Protein 2OI2 (pdb70)

CATH classification: 3.30.230.10 (+1 more: 3.30.70.890)

Foldseek 3Di:
DKFKFKFWFKWWLACALLLLVFFKTKIATRRVHMKMKMKAAADFFDDADALQLLSLLLVLLCVVVVHDRHRMDMGIDVQDLRHDSLRNSLGNSRRNCRVVVHDDDPVNSLVSSVRSCVSSVLSDLSPGNVSRPDNAMWMDHRPPDIDGDDAALLKKKKKFFLPFRAPLNVLNVLLVVCPVVCVVLSVLRSVLVVVCNVCRVVSPLLSNQVSQQVNQVSSVVSPFAEPSQVVLQVLLVVLPFSHKHAIDRGPGTMMMTMGNDDVSNVVSQVSSVVVPGPDMDMDGD

B-factor: mean 46.5, std 7.12, range [29.27, 71.99]

Nearest PDB structures (foldseek):
  2oi2-assembly1_A-2  TM=1.004E+00  e=1.032E-57  Streptococcus pneumoniae
  2hfu-assembly1_A  TM=8.024E-01  e=2.837E-19  Leishmania major
  6mdf-assembly1_B  TM=7.688E-01  e=8.383E-19  Methanosarcina mazei
  8teb-assembly2_B  TM=8.021E-01  e=3.112E-18  Methanococcoides burtonii
  2x7i-assembly1_A  TM=7.005E-01  e=5.126E-20  Staphylococcus aureus subsp. aureus MRSA252

Radius of gyration: 18.87 Å; Cα contacts (8 Å, |Δi|>4): 648; chains: 1; bounding box: 44×34×55 Å

Solvent-accessible surface area: 12876 Å² total; per-residue (Å²): 131,77,0,62,5,89,0,35,0,19,12,14,1,0,0,2,11,0,8,26,90,36,70,16,0,0,0,5,9,1,76,108,1,58,14,33,0,94,0,41,83,39,177,76,51,43,122,73,193,115,104,54,11,32,21,7,0,1,92,1,0,9,94,108,41,128,44,104,103,1,54,5,37,16,124,88,86,108,19,83,34,9,16,20,26,0,0,24,0,0,0,0,0,77,0,0,3,73,50,73,164,33,131,51,70,106,91,20,4,52,94,1,0,24,100,0,2,104,56,0,109,24,95,27,18,15,3,23,0,35,0,4,29,8,92,82,20,0,76,13,42,59,142,126,32,85,82,94,31,132,34,81,25,84,2,52,0,0,0,0,9,10,42,48,175,27,85,37,99,96,0,24,84,42,3,94,112,93,44,180,111,4,102,89,11,8,114,22,0,5,82,14,1,105,83,0,39,95,5,20,84,129,124,49,8,108,15,6,0,123,16,0,26,83,0,9,94,42,0,97,135,13,35,0,12,21,148,79,1,16,49,8,5,105,10,0,82,86,60,46,10,49,0,0,0,1,4,20,21,2,41,2,19,11,0,0,0,0,1,65,75,81,102,44,0,92,51,0,8,106,96,0,81,138,141,51,9,95,54,26,78,52,27,84,19

Sequence (285 aa):
KVGVGQAHSKIILIGEHAVVYGYPAISLPLLEVEVTCKVVPAESPWRLYEEDTLSMAVYASLEYLNITEACIRCEIDEKRGMGSSAAISIAAIRAVFDYYQADLPHDVLEILVNRAEMIAHMNPSGLDAKTCLSDQPIRFIKNVGFTELEMDLSAYLVIADTGVYGHTREAIQVVQNKGKDALPFLHALGELTQQAEIAISQKDAEGLGQILSQAHLHLKEIGVSSLEADSLVETALSHGALGAKMSGGGLGGCIIALVTNLTHAQELAERLEEKGAVQTWIESL

Structure (mmCIF, N/CA/C/O backbone):
data_2OI2
#
_entry.id   2OI2
#
_cell.length_a   101.597
_cell.length_b   101.597
_cell.length_c   83.280
_cell.angle_alpha   90.00
_cell.angle_beta   90.00
_cell.angle_gamma   120.00
#
_symmetry.space_group_name_H-M   'P 31 2 1'
#
loop_
_entity.id
_entity.type
_entity.pdbx_description
1 polymer 'Mevalonate kinase'
2 non-polymer 'MAGNESIUM ION'
3 non-polymer '(3R)-3-HYDROXY-5-{[(R)-HYDROXY(PHOSPHONOOXY)PHOSPHORYL]OXY}-3-METHYLPENTANOIC ACID'
4 water water
#
loop_
_atom_site.group_PDB
_atom_site.id
_atom_site.type_symbol
_atom_site.label_atom_id
_atom_site.label_alt_id
_atom_site.label_comp_id
_atom_site.label_asym_id
_atom_site.label_entity_id
_atom_site.label_seq_id
_atom_site.pdbx_PDB_ins_code
_atom_site.Cartn_x
_atom_site.Cartn_y
_atom_site.Cartn_z
_atom_site.occupancy
_atom_site.B_iso_or_equiv
_atom_site.auth_seq_id
_atom_site.auth_comp_id
_atom_site.auth_asym_id
_atom_site.auth_atom_id
_atom_site.pdbx_PDB_model_num
ATOM 1 N N . LYS A 1 4 ? 48.124 23.434 17.907 1.00 58.82 4 LYS A N 1
ATOM 2 C CA . LYS A 1 4 ? 47.394 24.419 18.791 1.00 58.50 4 LYS A CA 1
ATOM 3 C C . LYS A 1 4 ? 46.378 23.709 19.708 1.00 58.14 4 LYS A C 1
ATOM 4 O O . LYS A 1 4 ? 45.592 22.834 19.275 1.00 57.39 4 LYS A O 1
ATOM 6 N N . VAL A 1 5 ? 46.434 24.114 20.982 1.00 57.03 5 VAL A N 1
ATOM 7 C CA . VAL A 1 5 ? 45.612 23.582 22.074 1.00 54.08 5 VAL A CA 1
ATOM 8 C C . VAL A 1 5 ? 45.109 24.745 22.915 1.00 52.59 5 VAL A C 1
ATOM 9 O O . VAL A 1 5 ? 45.845 25.697 23.152 1.00 52.50 5 VAL A O 1
ATOM 13 N N . GLY A 1 6 ? 43.854 24.690 23.341 1.00 50.32 6 GLY A N 1
ATOM 14 C CA . GLY A 1 6 ? 43.338 25.786 24.142 1.00 48.64 6 GLY A CA 1
ATOM 15 C C . GLY A 1 6 ? 43.421 25.395 25.596 1.00 48.41 6 GLY A C 1
ATOM 16 O O . GLY A 1 6 ? 43.167 24.242 25.938 1.00 49.18 6 GLY A O 1
ATOM 17 N N . VAL A 1 7 ? 43.779 26.341 26.455 1.00 47.31 7 VAL A N 1
ATOM 18 C CA . VAL A 1 7 ? 43.890 26.071 27.885 1.00 46.76 7 VAL A CA 1
ATOM 19 C C . VAL A 1 7 ? 43.255 27.189 28.725 1.00 46.63 7 VAL A C 1
ATOM 20 O O . VAL A 1 7 ? 43.314 28.376 28.353 1.00 47.29 7 VAL A O 1
ATOM 24 N N . GLY A 1 8 ? 42.633 26.829 29.843 1.00 44.22 8 GLY A N 1
ATOM 25 C CA . GLY A 1 8 ? 42.030 27.832 30.698 1.00 42.08 8 GLY A CA 1
ATOM 26 C C . GLY A 1 8 ? 42.204 27.383 32.124 1.00 41.72 8 GLY A C 1
ATOM 27 O O . GLY A 1 8 ? 42.244 26.184 32.362 1.00 41.06 8 GLY A O 1
ATOM 28 N N . GLN A 1 9 ? 42.291 28.302 33.079 1.00 41.53 9 GLN A N 1
ATOM 29 C CA . GLN A 1 9 ? 42.475 27.877 34.470 1.00 42.53 9 GLN A CA 1
ATOM 30 C C . GLN A 1 9 ? 41.755 28.754 35.517 1.00 42.03 9 GLN A C 1
ATOM 31 O O . GLN A 1 9 ? 41.877 29.968 35.522 1.00 43.12 9 GLN A O 1
ATOM 37 N N . ALA A 1 10 ? 41.002 28.131 36.420 1.00 40.58 10 ALA A N 1
ATOM 38 C CA . ALA A 1 10 ? 40.256 28.893 37.408 1.00 38.37 10 ALA A CA 1
ATOM 39 C C . ALA A 1 10 ? 40.702 28.546 38.804 1.00 38.52 10 ALA A C 1
ATOM 40 O O . ALA A 1 10 ? 41.209 27.446 39.027 1.00 37.30 10 ALA A O 1
ATOM 42 N N . HIS A 1 11 ? 40.540 29.477 39.748 1.00 37.27 11 HIS A N 1
ATOM 43 C CA . HIS A 1 11 ? 40.865 29.118 41.123 1.00 38.34 11 HIS A CA 1
ATOM 44 C C . HIS A 1 11 ? 39.551 28.691 41.776 1.00 38.83 11 HIS A C 1
ATOM 45 O O . HIS A 1 11 ? 38.498 28.869 41.177 1.00 39.05 11 HIS A O 1
ATOM 52 N N . SER A 1 12 ? 39.595 28.091 42.965 1.00 38.40 12 SER A N 1
ATOM 53 C CA . SER A 1 12 ? 38.359 27.648 43.612 1.00 38.95 12 SER A CA 1
ATOM 54 C C . SER A 1 12 ? 38.022 28.466 44.853 1.00 39.97 12 SER A C 1
ATOM 55 O O . SER A 1 12 ? 38.536 29.571 45.050 1.00 40.62 12 SER A O 1
ATOM 58 N N . LYS A 1 13 ? 37.154 27.925 45.693 1.00 39.51 13 LYS A N 1
ATOM 59 C CA . LYS A 1 13 ? 36.788 28.636 46.895 1.00 40.84 13 LYS A CA 1
ATOM 60 C C . LYS A 1 13 ? 36.242 27.635 47.917 1.00 40.64 13 LYS A C 1
ATOM 61 O O . LYS A 1 13 ? 36.171 26.442 47.626 1.00 41.15 13 LYS A O 1
ATOM 67 N N . ILE A 1 14 ? 35.899 28.106 49.113 1.00 39.54 14 ILE A N 1
ATOM 68 C CA . ILE A 1 14 ? 35.344 27.241 50.148 1.00 39.36 14 ILE A CA 1
ATOM 69 C C . ILE A 1 14 ? 34.318 28.040 50.922 1.00 39.53 14 ILE A C 1
ATOM 70 O O . ILE A 1 14 ? 34.533 29.207 51.240 1.00 38.31 14 ILE A O 1
ATOM 75 N N . ILE A 1 15 ? 33.203 27.409 51.256 1.00 39.79 15 ILE A N 1
ATOM 76 C CA . ILE A 1 15 ? 32.202 28.139 52.000 1.00 38.81 15 ILE A CA 1
ATOM 77 C C . ILE A 1 15 ? 32.391 28.001 53.489 1.00 38.82 15 ILE A C 1
ATOM 78 O O . ILE A 1 15 ? 32.405 26.904 54.021 1.00 39.78 15 ILE A O 1
ATOM 83 N N . LEU A 1 16 ? 32.559 29.130 54.159 1.00 39.50 16 LEU A N 1
ATOM 84 C CA . LEU A 1 16 ? 32.720 29.169 55.597 1.00 39.83 16 LEU A CA 1
ATOM 85 C C . LEU A 1 16 ? 31.383 28.802 56.260 1.00 40.19 16 LEU A C 1
ATOM 86 O O . LEU A 1 16 ? 31.335 27.955 57.150 1.00 39.21 16 LEU A O 1
ATOM 91 N N . ILE A 1 17 ? 30.306 29.428 55.775 1.00 39.83 17 ILE A N 1
ATOM 92 C CA . ILE A 1 17 ? 28.979 29.227 56.316 1.00 39.43 17 ILE A CA 1
ATOM 93 C C . ILE A 1 17 ? 27.878 29.966 55.515 1.00 40.71 17 ILE A C 1
ATOM 94 O O . ILE A 1 17 ? 28.073 31.064 54.965 1.00 40.49 17 ILE A O 1
ATOM 99 N N . GLY A 1 18 ? 26.721 29.310 55.429 1.00 41.60 18 GLY A N 1
ATOM 100 C CA . GLY A 1 18 ? 25.594 29.830 54.703 1.00 40.39 18 GLY A CA 1
ATOM 101 C C . GLY A 1 18 ? 25.167 28.842 53.643 1.00 41.08 18 GLY A C 1
ATOM 102 O O . GLY A 1 18 ? 24.248 29.142 52.885 1.00 43.29 18 GLY A O 1
ATOM 103 N N . GLU A 1 19 ? 25.842 27.695 53.550 1.00 40.29 19 GLU A N 1
ATOM 104 C CA . GLU A 1 19 ? 25.509 26.648 52.570 1.00 40.20 19 GLU A CA 1
ATOM 105 C C . GLU A 1 19 ? 24.016 26.401 52.609 1.00 40.19 19 GLU A C 1
ATOM 106 O O . GLU A 1 19 ? 23.416 26.428 53.673 1.00 40.61 19 GLU A O 1
ATOM 112 N N . HIS A 1 20 ? 23.419 26.096 51.476 1.00 40.16 20 HIS A N 1
ATOM 113 C CA . HIS A 1 20 ? 21.987 25.813 51.469 1.00 40.88 20 HIS A CA 1
ATOM 114 C C . HIS A 1 20 ? 21.056 26.939 51.883 1.00 41.79 20 HIS A C 1
ATOM 115 O O . HIS A 1 20 ? 20.075 27.193 51.179 1.00 42.31 20 HIS A O 1
ATOM 122 N N . ALA A 1 21 ? 21.346 27.619 52.991 1.00 41.16 21 ALA A N 1
ATOM 123 C CA . ALA A 1 21 ? 20.533 28.754 53.426 1.00 40.40 21 ALA A CA 1
ATOM 124 C C . ALA A 1 21 ? 20.620 29.911 52.430 1.00 41.43 21 ALA A C 1
ATOM 125 O O . ALA A 1 21 ? 19.658 30.678 52.266 1.00 42.42 21 ALA A O 1
ATOM 127 N N . VAL A 1 22 ? 21.765 30.047 51.766 1.00 39.81 22 VAL A N 1
ATOM 128 C CA . VAL A 1 22 ? 21.963 31.108 50.800 1.00 38.27 22 VAL A CA 1
ATOM 129 C C . VAL A 1 22 ? 20.917 30.939 49.695 1.00 38.61 22 VAL A C 1
ATOM 130 O O . VAL A 1 22 ? 20.453 31.900 49.084 1.00 39.44 22 VAL A O 1
ATOM 134 N N . VAL A 1 23 ? 20.524 29.704 49.463 1.00 37.81 23 VAL A N 1
ATOM 135 C CA . VAL A 1 23 ? 19.550 29.424 48.429 1.00 38.36 23 VAL A CA 1
ATOM 136 C C . VAL A 1 23 ? 18.234 30.138 48.737 1.00 39.97 23 VAL A C 1
ATOM 137 O O . VAL A 1 23 ? 17.436 30.393 47.846 1.00 41.66 23 VAL A O 1
ATOM 141 N N . TYR A 1 24 ? 17.992 30.491 49.985 1.00 39.70 24 TYR A N 1
ATOM 142 C CA . TYR A 1 24 ? 16.725 31.129 50.297 1.00 39.02 24 TYR A CA 1
ATOM 143 C C . TYR A 1 24 ? 16.868 32.580 50.708 1.00 39.08 24 TYR A C 1
ATOM 144 O O . TYR A 1 24 ? 16.058 33.147 51.436 1.00 37.63 24 TYR A O 1
ATOM 153 N N . GLY A 1 25 ? 17.967 33.165 50.260 1.00 40.09 25 GLY A N 1
ATOM 154 C CA . GLY A 1 25 ? 18.189 34.565 50.499 1.00 38.68 25 GLY A CA 1
ATOM 155 C C . GLY A 1 25 ? 18.866 34.926 51.768 1.00 39.34 25 GLY A C 1
ATOM 156 O O . GLY A 1 25 ? 18.797 36.078 52.172 1.00 39.73 25 GLY A O 1
ATOM 157 N N . TYR A 1 26 ? 19.509 33.957 52.408 1.00 39.39 26 TYR A N 1
ATOM 158 C CA . TYR A 1 26 ? 20.212 34.228 53.640 1.00 38.73 26 TYR A CA 1
ATOM 159 C C . TYR A 1 26 ? 21.660 34.443 53.317 1.00 38.94 26 TYR A C 1
ATOM 160 O O . TYR A 1 26 ? 22.168 33.910 52.340 1.00 40.46 26 TYR A O 1
ATOM 169 N N . PRO A 1 27 ? 22.358 35.225 54.139 1.00 38.32 27 PRO A N 1
ATOM 170 C CA . PRO A 1 27 ? 23.784 35.487 53.873 1.00 38.84 27 PRO A CA 1
ATOM 171 C C . PRO A 1 27 ? 24.693 34.269 53.891 1.00 38.90 27 PRO A C 1
ATOM 172 O O . PRO A 1 27 ? 24.397 33.255 54.509 1.00 37.53 27 PRO A O 1
ATOM 176 N N . ALA A 1 28 ? 25.815 34.396 53.206 1.00 39.60 28 ALA A N 1
ATOM 177 C CA . ALA A 1 28 ? 26.796 33.325 53.166 1.00 39.04 28 ALA A CA 1
ATOM 178 C C . ALA A 1 28 ? 28.149 33.984 53.095 1.00 39.07 28 ALA A C 1
ATOM 179 O O . ALA A 1 28 ? 28.309 35.010 52.460 1.00 37.68 28 ALA A O 1
ATOM 181 N N . ILE A 1 29 ? 29.114 33.413 53.801 1.00 38.98 29 ILE A N 1
ATOM 182 C CA . ILE A 1 29 ? 30.462 33.942 53.804 1.00 38.17 29 ILE A CA 1
ATOM 183 C C . ILE A 1 29 ? 31.369 32.915 53.153 1.00 38.91 29 ILE A C 1
ATOM 184 O O . ILE A 1 29 ? 31.332 31.761 53.547 1.00 38.91 29 ILE A O 1
ATOM 189 N N . SER A 1 30 ? 32.156 33.310 52.152 1.00 38.87 30 SER A N 1
ATOM 190 C CA . SER A 1 30 ? 33.050 32.367 51.502 1.00 40.63 30 SER A CA 1
ATOM 191 C C . SER A 1 30 ? 34.440 32.938 51.191 1.00 41.62 30 SER A C 1
ATOM 192 O O . SER A 1 30 ? 34.610 34.134 51.008 1.00 42.35 30 SER A O 1
ATOM 195 N N . LEU A 1 31 ? 35.418 32.045 51.097 1.00 41.53 31 LEU A N 1
ATOM 196 C CA . LEU A 1 31 ? 36.815 32.436 50.951 1.00 43.78 31 LEU A CA 1
ATOM 197 C C . LEU A 1 31 ? 37.457 31.953 49.651 1.00 42.61 31 LEU A C 1
ATOM 198 O O . LEU A 1 31 ? 37.325 30.789 49.301 1.00 43.11 31 LEU A O 1
ATOM 203 N N . PRO A 1 32 ? 38.079 32.864 48.887 1.00 40.67 32 PRO A N 1
ATOM 204 C CA . PRO A 1 32 ? 38.746 32.453 47.652 1.00 39.30 32 PRO A CA 1
ATOM 205 C C . PRO A 1 32 ? 39.793 31.413 47.995 1.00 39.52 32 PRO A C 1
ATOM 206 O O . PRO A 1 32 ? 40.360 31.457 49.072 1.00 41.04 32 PRO A O 1
ATOM 210 N N . LEU A 1 33 ? 40.047 30.471 47.106 1.00 39.24 33 LEU A N 1
ATOM 211 C CA . LEU A 1 33 ? 41.105 29.492 47.351 1.00 40.03 33 LEU A CA 1
ATOM 212 C C . LEU A 1 33 ? 42.062 29.727 46.196 1.00 39.98 33 LEU A C 1
ATOM 213 O O . LEU A 1 33 ? 42.156 28.916 45.299 1.00 42.22 33 LEU A O 1
ATOM 218 N N . LEU A 1 34 ? 42.764 30.841 46.227 1.00 40.56 34 LEU A N 1
ATOM 219 C CA . LEU A 1 34 ? 43.656 31.219 45.153 1.00 42.39 34 LEU A CA 1
ATOM 220 C C . LEU A 1 34 ? 44.666 30.193 44.682 1.00 43.61 34 LEU A C 1
ATOM 221 O O . LEU A 1 34 ? 44.929 30.134 43.495 1.00 43.76 34 LEU A O 1
ATOM 226 N N . GLU A 1 35 ? 45.249 29.411 45.598 1.00 45.46 35 GLU A N 1
ATOM 227 C CA . GLU A 1 35 ? 46.210 28.370 45.200 1.00 47.18 35 GLU A CA 1
ATOM 228 C C . GLU A 1 35 ? 45.539 26.986 44.820 1.00 45.50 35 GLU A C 1
ATOM 229 O O . GLU A 1 35 ? 46.227 26.022 44.498 1.00 44.93 35 GLU A O 1
ATOM 235 N N . VAL A 1 36 ? 44.213 26.882 44.873 1.00 44.83 36 VAL A N 1
ATOM 236 C CA . VAL A 1 36 ? 43.520 25.632 44.490 1.00 44.22 36 VAL A CA 1
ATOM 237 C C . VAL A 1 36 ? 42.945 25.901 43.093 1.00 45.23 36 VAL A C 1
ATOM 238 O O . VAL A 1 36 ? 41.881 26.525 42.949 1.00 46.01 36 VAL A O 1
ATOM 242 N N . GLU A 1 37 ? 43.643 25.434 42.064 1.00 45.31 37 GLU A N 1
ATOM 243 C CA . GLU A 1 37 ? 43.205 25.712 40.702 1.00 45.98 37 GLU A CA 1
ATOM 244 C C . GLU A 1 37 ? 42.797 24.539 39.858 1.00 46.21 37 GLU A C 1
ATOM 245 O O . GLU A 1 37 ? 43.157 23.404 40.149 1.00 48.56 37 GLU A O 1
ATOM 251 N N . VAL A 1 38 ? 42.039 24.833 38.816 1.00 45.42 38 VAL A N 1
ATOM 252 C CA . VAL A 1 38 ? 41.523 23.833 37.897 1.00 45.21 38 VAL A CA 1
ATOM 253 C C . VAL A 1 38 ? 41.974 24.222 36.534 1.00 44.68 38 VAL A C 1
ATOM 254 O O . VAL A 1 38 ? 42.051 25.408 36.221 1.00 46.81 38 VAL A O 1
ATOM 258 N N . THR A 1 39 ? 42.240 23.235 35.712 1.00 43.48 39 THR A N 1
ATOM 259 C CA . THR A 1 39 ? 42.718 23.512 34.381 1.00 43.25 39 THR A CA 1
ATOM 260 C C . THR A 1 39 ? 41.990 22.694 33.351 1.00 43.97 39 THR A C 1
ATOM 261 O O . THR A 1 39 ? 41.679 21.546 33.595 1.00 44.86 39 THR A O 1
ATOM 265 N N . CYS A 1 40 ? 41.678 23.278 32.211 1.00 44.89 40 CYS A N 1
ATOM 266 C CA . CYS A 1 40 ? 41.029 22.505 31.171 1.00 47.31 40 CYS A CA 1
ATOM 267 C C . CYS A 1 40 ? 41.800 22.751 29.916 1.00 47.62 40 CYS A C 1
ATOM 268 O O . CYS A 1 40 ? 42.272 23.879 29.694 1.00 47.57 40 CYS A O 1
ATOM 271 N N . LYS A 1 41 ? 41.936 21.682 29.129 1.00 47.94 41 LYS A N 1
ATOM 272 C CA . LYS A 1 41 ? 42.557 21.766 27.821 1.00 49.52 41 LYS A CA 1
ATOM 273 C C . LYS A 1 41 ? 41.500 21.461 26.747 1.00 48.49 41 LYS A C 1
ATOM 274 O O . LYS A 1 41 ? 40.553 20.692 26.958 1.00 47.92 41 LYS A O 1
ATOM 280 N N . VAL A 1 42 ? 41.641 22.127 25.616 1.00 47.98 42 VAL A N 1
ATOM 281 C CA . VAL A 1 42 ? 40.740 21.935 24.489 1.00 48.18 42 VAL A CA 1
ATOM 282 C C . VAL A 1 42 ? 41.601 21.496 23.300 1.00 48.04 42 VAL A C 1
ATOM 283 O O . VAL A 1 42 ? 42.643 22.104 23.013 1.00 47.42 42 VAL A O 1
ATOM 287 N N . VAL A 1 43 ? 41.156 20.443 22.609 1.00 48.14 43 VAL A N 1
ATOM 288 C CA . VAL A 1 43 ? 41.901 19.939 21.467 1.00 49.03 43 VAL A CA 1
ATOM 289 C C . VAL A 1 43 ? 41.050 19.613 20.272 1.00 49.31 43 VAL A C 1
ATOM 290 O O . VAL A 1 43 ? 39.817 19.487 20.361 1.00 48.95 43 VAL A O 1
ATOM 294 N N . PRO A 1 44 ? 41.717 19.494 19.108 1.00 50.07 44 PRO A N 1
ATOM 295 C CA . PRO A 1 44 ? 41.078 19.174 17.840 1.00 51.85 44 PRO A CA 1
ATOM 296 C C . PRO A 1 44 ? 40.506 17.788 17.945 1.00 52.42 44 PRO A C 1
ATOM 297 O O . PRO A 1 44 ? 40.937 16.962 18.771 1.00 51.94 44 PRO A O 1
ATOM 301 N N . ALA A 1 45 ? 39.505 17.530 17.127 1.00 53.90 45 ALA A N 1
ATOM 302 C CA . ALA A 1 45 ? 38.889 16.226 17.149 1.00 56.88 45 ALA A CA 1
ATOM 303 C C . ALA A 1 45 ? 38.404 15.867 15.732 1.00 58.77 45 ALA A C 1
ATOM 304 O O . ALA A 1 45 ? 38.230 16.763 14.889 1.00 57.50 45 ALA A O 1
ATOM 306 N N . GLU A 1 46 ? 38.200 14.557 15.502 1.00 60.58 46 GLU A N 1
ATOM 307 C CA . GLU A 1 46 ? 37.680 14.048 14.210 1.00 63.16 46 GLU A CA 1
ATOM 308 C C . GLU A 1 46 ? 36.216 14.536 14.081 1.00 63.15 46 GLU A C 1
ATOM 309 O O . GLU A 1 46 ? 35.877 15.513 13.356 1.00 63.44 46 GLU A O 1
ATOM 315 N N . SER A 1 47 ? 35.346 13.857 14.819 1.00 61.85 47 SER A N 1
ATOM 316 C CA . SER A 1 47 ? 33.942 14.211 14.798 1.00 61.76 47 SER A CA 1
ATOM 317 C C . SER A 1 47 ? 33.646 15.514 15.585 1.00 61.70 47 SER A C 1
ATOM 318 O O . SER A 1 47 ? 34.449 15.947 16.432 1.00 62.56 47 SER A O 1
ATOM 321 N N . PRO A 1 48 ? 32.495 16.162 15.307 1.00 60.10 48 PRO A N 1
ATOM 322 C CA . PRO A 1 48 ? 32.105 17.408 16.004 1.00 59.26 48 PRO A CA 1
ATOM 323 C C . PRO A 1 48 ? 31.774 17.081 17.465 1.00 57.82 48 PRO A C 1
ATOM 324 O O . PRO A 1 48 ? 31.497 15.913 17.803 1.00 57.86 48 PRO A O 1
ATOM 328 N N . TRP A 1 49 ? 31.793 18.114 18.318 1.00 56.52 49 TRP A N 1
ATOM 329 C CA . TRP A 1 49 ? 31.534 17.953 19.766 1.00 54.80 49 TRP A CA 1
ATOM 330 C C . TRP A 1 49 ? 30.052 17.800 20.058 1.00 54.40 49 TRP A C 1
ATOM 331 O O . TRP A 1 49 ? 29.242 18.542 19.504 1.00 54.31 49 TRP A O 1
ATOM 342 N N . ARG A 1 50 ? 29.694 16.858 20.932 1.00 53.94 50 ARG A N 1
ATOM 343 C CA . ARG A 1 50 ? 28.289 16.649 21.248 1.00 54.40 50 ARG A CA 1
ATOM 344 C C . ARG A 1 50 ? 27.987 16.806 22.707 1.00 54.65 50 ARG A C 1
ATOM 345 O O . ARG A 1 50 ? 28.896 16.895 23.516 1.00 54.71 50 ARG A O 1
ATOM 353 N N . LEU A 1 51 ? 26.704 16.821 23.032 1.00 54.29 51 LEU A N 1
ATOM 354 C CA . LEU A 1 51 ? 26.254 17.025 24.386 1.00 54.27 51 LEU A CA 1
ATOM 355 C C . LEU A 1 51 ? 25.673 15.757 24.895 1.00 55.89 51 LEU A C 1
ATOM 356 O O . LEU A 1 51 ? 24.590 15.355 24.464 1.00 57.46 51 LEU A O 1
ATOM 361 N N . TYR A 1 52 ? 26.346 15.101 25.815 1.00 57.15 52 TYR A N 1
ATOM 362 C CA . TYR A 1 52 ? 25.817 13.851 26.330 1.00 58.78 52 TYR A CA 1
ATOM 363 C C . TYR A 1 52 ? 25.240 14.150 27.726 1.00 59.92 52 TYR A C 1
ATOM 364 O O . TYR A 1 52 ? 24.240 13.578 28.127 1.00 60.99 52 TYR A O 1
ATOM 373 N N . GLU A 1 53 ? 25.851 15.074 28.463 1.00 60.87 53 GLU A N 1
ATOM 374 C CA . GLU A 1 53 ? 25.291 15.367 29.776 1.00 61.66 53 GLU A CA 1
ATOM 375 C C . GLU A 1 53 ? 25.088 16.771 30.251 1.00 61.03 53 GLU A C 1
ATOM 376 O O . GLU A 1 53 ? 25.655 17.700 29.703 1.00 61.91 53 GLU A O 1
ATOM 382 N N . GLU A 1 54 ? 24.299 16.887 31.326 1.00 59.77 54 GLU A N 1
ATOM 383 C CA . GLU A 1 54 ? 23.990 18.184 31.913 1.00 57.83 54 GLU A CA 1
ATOM 384 C C . GLU A 1 54 ? 24.947 18.531 33.047 1.00 54.95 54 GLU A C 1
ATOM 385 O O . GLU A 1 54 ? 24.565 19.212 34.000 1.00 55.81 54 GLU A O 1
ATOM 391 N N . ASP A 1 55 ? 26.199 18.090 32.941 1.00 52.27 55 ASP A N 1
ATOM 392 C CA . ASP A 1 55 ? 27.226 18.400 33.954 1.00 49.87 55 ASP A CA 1
ATOM 393 C C . ASP A 1 55 ? 27.874 19.765 33.608 1.00 48.67 55 ASP A C 1
ATOM 394 O O . ASP A 1 55 ? 28.068 20.102 32.429 1.00 47.51 55 ASP A O 1
ATOM 399 N N . THR A 1 56 ? 28.257 20.529 34.624 1.00 47.91 56 THR A N 1
ATOM 400 C CA . THR A 1 56 ? 28.784 21.868 34.370 1.00 48.67 56 THR A CA 1
ATOM 401 C C . THR A 1 56 ? 29.936 22.049 33.355 1.00 49.08 56 THR A C 1
ATOM 402 O O . THR A 1 56 ? 30.111 23.138 32.788 1.00 48.86 56 THR A O 1
ATOM 406 N N . LEU A 1 57 ? 30.702 21.002 33.089 1.00 48.86 57 LEU A N 1
ATOM 407 C CA . LEU A 1 57 ? 31.756 21.152 32.099 1.00 49.12 57 LEU A CA 1
ATOM 408 C C . LEU A 1 57 ? 31.149 21.239 30.708 1.00 49.47 57 LEU A C 1
ATOM 409 O O . LEU A 1 57 ? 31.322 22.251 30.014 1.00 49.60 57 LEU A O 1
ATOM 414 N N . SER A 1 58 ? 30.449 20.169 30.315 1.00 47.68 58 SER A N 1
ATOM 415 C CA . SER A 1 58 ? 29.826 20.095 28.991 1.00 46.25 58 SER A CA 1
ATOM 416 C C . SER A 1 58 ? 28.976 21.318 28.761 1.00 44.63 58 SER A C 1
ATOM 417 O O . SER A 1 58 ? 28.861 21.833 27.646 1.00 44.09 58 SER A O 1
ATOM 420 N N . MET A 1 59 ? 28.362 21.760 29.844 1.00 44.77 59 MET A N 1
ATOM 421 C CA . MET A 1 59 ? 27.487 22.908 29.814 1.00 44.02 59 MET A CA 1
ATOM 422 C C . MET A 1 59 ? 28.287 24.164 29.609 1.00 42.40 59 MET A C 1
ATOM 423 O O . MET A 1 59 ? 27.813 25.080 28.974 1.00 43.26 59 MET A O 1
ATOM 428 N N . ALA A 1 60 ? 29.485 24.239 30.152 1.00 41.57 60 ALA A N 1
ATOM 429 C CA . ALA A 1 60 ? 30.296 25.435 29.907 1.00 41.58 60 ALA A CA 1
ATOM 430 C C . ALA A 1 60 ? 30.717 25.460 28.424 1.00 40.61 60 ALA A C 1
ATOM 431 O O . ALA A 1 60 ? 30.785 26.516 27.794 1.00 40.73 60 ALA A O 1
ATOM 433 N N . VAL A 1 61 ? 31.024 24.293 27.877 1.00 40.18 61 VAL A N 1
ATOM 434 C CA . VAL A 1 61 ? 31.410 24.212 26.471 1.00 40.56 61 VAL A CA 1
ATOM 435 C C . VAL A 1 61 ? 30.262 24.719 25.602 1.00 41.29 61 VAL A C 1
ATOM 436 O O . VAL A 1 61 ? 30.419 25.632 24.788 1.00 41.10 61 VAL A O 1
ATOM 440 N N . TYR A 1 62 ? 29.100 24.117 25.791 1.00 41.39 62 TYR A N 1
ATOM 441 C CA . TYR A 1 62 ? 27.916 24.483 25.048 1.00 42.07 62 TYR A CA 1
ATOM 442 C C . TYR A 1 62 ? 27.644 25.987 25.110 1.00 41.60 62 TYR A C 1
ATOM 443 O O . TYR A 1 62 ? 27.490 26.644 24.078 1.00 40.86 62 TYR A O 1
ATOM 452 N N . ALA A 1 63 ? 27.583 26.529 26.324 1.00 41.24 63 ALA A N 1
ATOM 453 C CA . ALA A 1 63 ? 27.303 27.947 26.511 1.00 40.61 63 ALA A CA 1
ATOM 454 C C . ALA A 1 63 ? 28.345 28.796 25.822 1.00 40.34 63 ALA A C 1
ATOM 455 O O . ALA A 1 63 ? 28.048 29.891 25.381 1.00 40.82 63 ALA A O 1
ATOM 457 N N . SER A 1 64 ? 29.562 28.281 25.713 1.00 41.14 64 SER A N 1
ATOM 458 C CA . SER A 1 64 ? 30.632 29.019 25.068 1.00 41.14 64 SER A CA 1
ATOM 459 C C . SER A 1 64 ? 30.442 28.926 23.602 1.00 40.70 64 SER A C 1
ATOM 460 O O . SER A 1 64 ? 30.613 29.896 22.898 1.00 41.46 64 SER A O 1
ATOM 463 N N . LEU A 1 65 ? 30.112 27.741 23.121 1.00 40.42 65 LEU A N 1
ATOM 464 C CA . LEU A 1 65 ? 29.917 27.603 21.692 1.00 41.40 65 LEU A CA 1
ATOM 465 C C . LEU A 1 65 ? 28.708 28.392 21.217 1.00 41.41 65 LEU A C 1
ATOM 466 O O . LEU A 1 65 ? 28.745 29.026 20.172 1.00 41.92 65 LEU A O 1
ATOM 471 N N . GLU A 1 66 ? 27.636 28.358 21.989 1.00 42.38 66 GLU A N 1
ATOM 472 C CA . GLU A 1 66 ? 26.434 29.077 21.620 1.00 42.57 66 GLU A CA 1
ATOM 473 C C . GLU A 1 66 ? 26.772 30.539 21.445 1.00 43.45 66 GLU A C 1
ATOM 474 O O . GLU A 1 66 ? 26.341 31.180 20.492 1.00 44.03 66 GLU A O 1
ATOM 480 N N . TYR A 1 67 ? 27.557 31.050 22.382 1.00 43.98 67 TYR A N 1
ATOM 481 C CA . TYR A 1 67 ? 28.004 32.437 22.373 1.00 45.09 67 TYR A CA 1
ATOM 482 C C . TYR A 1 67 ? 28.798 32.759 21.111 1.00 45.85 67 TYR A C 1
ATOM 483 O O . TYR A 1 67 ? 28.509 33.705 20.372 1.00 45.73 67 TYR A O 1
ATOM 492 N N . LEU A 1 68 ? 29.843 31.972 20.897 1.00 46.55 68 LEU A N 1
ATOM 493 C CA . LEU A 1 68 ? 30.702 32.141 19.728 1.00 47.25 68 LEU A CA 1
ATOM 494 C C . LEU A 1 68 ? 29.934 31.858 18.442 1.00 49.01 68 LEU A C 1
ATOM 495 O O . LEU A 1 68 ? 30.329 32.255 17.342 1.00 49.68 68 LEU A O 1
ATOM 500 N N . ASN A 1 69 ? 28.829 31.148 18.574 1.00 50.21 69 ASN A N 1
ATOM 501 C CA . ASN A 1 69 ? 28.034 30.795 17.414 1.00 51.51 69 ASN A CA 1
ATOM 502 C C . ASN A 1 69 ? 28.741 29.731 16.597 1.00 49.97 69 ASN A C 1
ATOM 503 O O . ASN A 1 69 ? 29.005 29.895 15.411 1.00 50.75 69 ASN A O 1
ATOM 508 N N . ILE A 1 70 ? 29.026 28.616 17.226 1.00 48.11 70 ILE A N 1
ATOM 509 C CA . ILE A 1 70 ? 29.725 27.561 16.538 1.00 47.70 70 ILE A CA 1
ATOM 510 C C . ILE A 1 70 ? 28.932 26.349 16.850 1.00 50.56 70 ILE A C 1
ATOM 511 O O . ILE A 1 70 ? 28.783 26.004 18.015 1.00 52.13 70 ILE A O 1
ATOM 516 N N . THR A 1 71 ? 28.443 25.678 15.823 1.00 52.90 71 THR A N 1
ATOM 517 C CA . THR A 1 71 ? 27.677 24.475 16.038 1.00 55.26 71 THR A CA 1
ATOM 518 C C . THR A 1 71 ? 28.562 23.268 15.768 1.00 56.98 71 THR A C 1
ATOM 519 O O . THR A 1 71 ? 28.490 22.215 16.443 1.00 57.23 71 THR A O 1
ATOM 523 N N . GLU A 1 72 ? 29.423 23.424 14.772 1.00 57.71 72 GLU A N 1
ATOM 524 C CA . GLU A 1 72 ? 30.306 22.319 14.472 1.00 59.30 72 GLU A CA 1
ATOM 525 C C . GLU A 1 72 ? 31.644 22.630 15.067 1.00 57.86 72 GLU A C 1
ATOM 526 O O . GLU A 1 72 ? 32.498 23.273 14.439 1.00 57.80 72 GLU A O 1
ATOM 532 N N . ALA A 1 73 ? 31.804 22.203 16.311 1.00 56.53 73 ALA A N 1
ATOM 533 C CA . ALA A 1 73 ? 33.054 22.421 17.010 1.00 56.77 73 ALA A CA 1
ATOM 534 C C . ALA A 1 73 ? 33.723 21.065 17.052 1.00 56.80 73 ALA A C 1
ATOM 535 O O . ALA A 1 73 ? 33.398 20.226 17.907 1.00 55.78 73 ALA A O 1
ATOM 537 N N . CYS A 1 74 ? 34.647 20.850 16.113 1.00 57.90 74 CYS A N 1
ATOM 538 C CA . CYS A 1 74 ? 35.382 19.583 16.038 1.00 59.23 74 CYS A CA 1
ATOM 539 C C . CYS A 1 74 ? 36.468 19.682 17.098 1.00 58.92 74 CYS A C 1
ATOM 540 O O . CYS A 1 74 ? 37.648 19.899 16.771 1.00 59.73 74 CYS A O 1
ATOM 543 N N . ILE A 1 75 ? 36.053 19.574 18.366 1.00 56.66 75 ILE A N 1
ATOM 544 C CA . ILE A 1 75 ? 36.966 19.684 19.504 1.00 54.53 75 ILE A CA 1
ATOM 545 C C . ILE A 1 75 ? 36.554 18.794 20.691 1.00 54.34 75 ILE A C 1
ATOM 546 O O . ILE A 1 75 ? 35.399 18.330 20.795 1.00 54.35 75 ILE A O 1
ATOM 551 N N . ARG A 1 76 ? 37.523 18.551 21.565 1.00 52.92 76 ARG A N 1
ATOM 552 C CA . ARG A 1 76 ? 37.294 17.786 22.788 1.00 53.17 76 ARG A CA 1
ATOM 553 C C . ARG A 1 76 ? 37.850 18.693 23.910 1.00 52.88 76 ARG A C 1
ATOM 554 O O . ARG A 1 76 ? 38.865 19.405 23.719 1.00 53.34 76 ARG A O 1
ATOM 556 N N . CYS A 1 77 ? 37.177 18.698 25.059 1.00 53.02 77 CYS A N 1
ATOM 557 C CA . CYS A 1 77 ? 37.577 19.544 26.194 1.00 53.71 77 CYS A CA 1
ATOM 558 C C . CYS A 1 77 ? 37.640 18.709 27.452 1.00 54.69 77 CYS A C 1
ATOM 559 O O . CYS A 1 77 ? 36.613 18.500 28.069 1.00 55.12 77 CYS A O 1
ATOM 562 N N . GLU A 1 78 ? 38.831 18.233 27.832 1.00 56.52 78 GLU A N 1
ATOM 563 C CA . GLU A 1 78 ? 38.995 17.391 29.024 1.00 58.14 78 GLU A CA 1
ATOM 564 C C . GLU A 1 78 ? 39.417 18.310 30.157 1.00 57.73 78 GLU A C 1
ATOM 565 O O . GLU A 1 78 ? 39.710 19.502 29.944 1.00 57.17 78 GLU A O 1
ATOM 571 N N . ILE A 1 79 ? 39.497 17.719 31.348 1.00 56.81 79 ILE A N 1
ATOM 572 C CA . ILE A 1 79 ? 39.828 18.452 32.558 1.00 55.85 79 ILE A CA 1
ATOM 573 C C . ILE A 1 79 ? 41.167 18.026 33.138 1.00 56.77 79 ILE A C 1
ATOM 574 O O . ILE A 1 79 ? 41.399 16.844 33.383 1.00 55.99 79 ILE A O 1
ATOM 579 N N . ASP A 1 80 ? 42.036 19.006 33.348 1.00 58.59 80 ASP A N 1
ATOM 580 C CA . ASP A 1 80 ? 43.423 18.817 33.872 1.00 61.10 80 ASP A CA 1
ATOM 581 C C . ASP A 1 80 ? 44.378 18.195 32.838 1.00 61.48 80 ASP A C 1
ATOM 582 O O . ASP A 1 80 ? 45.122 18.943 32.121 1.00 61.02 80 ASP A O 1
ATOM 584 N N . GLU A 1 85 ? 45.859 21.688 41.113 1.00 69.49 85 GLU A N 1
ATOM 585 C CA . GLU A 1 85 ? 44.972 20.464 40.943 1.00 69.75 85 GLU A CA 1
ATOM 586 C C . GLU A 1 85 ? 44.061 20.295 42.200 1.00 69.96 85 GLU A C 1
ATOM 587 O O . GLU A 1 85 ? 43.038 21.015 42.336 1.00 69.84 85 GLU A O 1
ATOM 589 N N . LYS A 1 86 ? 44.432 19.384 43.124 1.00 69.14 86 LYS A N 1
ATOM 590 C CA . LYS A 1 86 ? 43.618 19.152 44.351 1.00 67.67 86 LYS A CA 1
ATOM 591 C C . LYS A 1 86 ? 42.132 18.841 43.901 1.00 67.13 86 LYS A C 1
ATOM 592 O O . LYS A 1 86 ? 41.193 19.638 44.121 1.00 65.43 86 LYS A O 1
ATOM 594 N N . ARG A 1 87 ? 41.991 17.684 43.221 1.00 66.67 87 ARG A N 1
ATOM 595 C CA . ARG A 1 87 ? 40.749 17.143 42.613 1.00 64.86 87 ARG A CA 1
ATOM 596 C C . ARG A 1 87 ? 39.362 17.648 43.115 1.00 63.71 87 ARG A C 1
ATOM 597 O O . ARG A 1 87 ? 38.811 18.657 42.597 1.00 63.57 87 ARG A O 1
ATOM 599 N N . GLY A 1 88 ? 38.832 16.974 44.146 1.00 61.86 88 GLY A N 1
ATOM 600 C CA . GLY A 1 88 ? 37.528 17.303 44.702 1.00 59.49 88 GLY A CA 1
ATOM 601 C C . GLY A 1 88 ? 37.388 18.696 45.291 1.00 57.78 88 GLY A C 1
ATOM 602 O O . GLY A 1 88 ? 36.304 19.087 45.741 1.00 57.53 88 GLY A O 1
ATOM 603 N N . MET A 1 89 ? 38.475 19.465 45.312 1.00 55.71 89 MET A N 1
ATOM 604 C CA . MET A 1 89 ? 38.362 20.813 45.864 1.00 53.87 89 MET A CA 1
ATOM 605 C C . MET A 1 89 ? 37.967 21.885 44.846 1.00 51.49 89 MET A C 1
ATOM 606 O O . MET A 1 89 ? 37.797 23.070 45.201 1.00 50.55 89 MET A O 1
ATOM 611 N N . GLY A 1 90 ? 37.827 21.454 43.595 1.00 47.64 90 GLY A N 1
ATOM 612 C CA . GLY A 1 90 ? 37.405 22.358 42.546 1.00 46.85 90 GLY A CA 1
ATOM 613 C C . GLY A 1 90 ? 35.890 22.351 42.496 1.00 46.59 90 GLY A C 1
ATOM 614 O O . GLY A 1 90 ? 35.304 21.280 42.379 1.00 47.47 90 GLY A O 1
ATOM 615 N N . SER A 1 91 ? 35.239 23.504 42.568 1.00 45.61 91 SER A N 1
ATOM 616 C CA . SER A 1 91 ? 33.778 23.534 42.548 1.00 44.56 91 SER A CA 1
ATOM 617 C C . SER A 1 91 ? 33.136 23.511 41.155 1.00 44.05 91 SER A C 1
ATOM 618 O O . SER A 1 91 ? 33.818 23.543 40.123 1.00 44.60 91 SER A O 1
ATOM 621 N N . SER A 1 92 ? 31.807 23.466 41.139 1.00 42.75 92 SER A N 1
ATOM 622 C CA . SER A 1 92 ? 31.059 23.461 39.895 1.00 40.38 92 SER A CA 1
ATOM 623 C C . SER A 1 92 ? 31.411 24.692 39.063 1.00 41.15 92 SER A C 1
ATOM 624 O O . SER A 1 92 ? 31.685 24.574 37.877 1.00 41.50 92 SER A O 1
ATOM 627 N N . ALA A 1 93 ? 31.407 25.865 39.686 1.00 41.07 93 ALA A N 1
ATOM 628 C CA . ALA A 1 93 ? 31.741 27.104 39.006 1.00 40.23 93 ALA A CA 1
ATOM 629 C C . ALA A 1 93 ? 33.198 27.098 38.556 1.00 40.58 93 ALA A C 1
ATOM 630 O O . ALA A 1 93 ? 33.503 27.485 37.447 1.00 41.93 93 ALA A O 1
ATOM 632 N N . ALA A 1 94 ? 34.094 26.646 39.416 1.00 40.58 94 ALA A N 1
ATOM 633 C CA . ALA A 1 94 ? 35.511 26.579 39.104 1.00 40.17 94 ALA A CA 1
ATOM 634 C C . ALA A 1 94 ? 35.721 25.798 37.833 1.00 40.21 94 ALA A C 1
ATOM 635 O O . ALA A 1 94 ? 36.534 26.164 37.001 1.00 42.37 94 ALA A O 1
ATOM 637 N N . ILE A 1 95 ? 35.003 24.703 37.681 1.00 40.29 95 ILE A N 1
ATOM 638 C CA . ILE A 1 95 ? 35.140 23.920 36.472 1.00 40.12 95 ILE A CA 1
ATOM 639 C C . ILE A 1 95 ? 34.591 24.681 35.281 1.00 40.50 95 ILE A C 1
ATOM 640 O O . ILE A 1 95 ? 35.143 24.615 34.177 1.00 41.92 95 ILE A O 1
ATOM 645 N N . SER A 1 96 ? 33.504 25.402 35.492 1.00 38.37 96 SER A N 1
ATOM 646 C CA . SER A 1 96 ? 32.899 26.152 34.427 1.00 37.27 96 SER A CA 1
ATOM 647 C C . SER A 1 96 ? 33.830 27.221 33.896 1.00 37.53 96 SER A C 1
ATOM 648 O O . SER A 1 96 ? 33.988 27.367 32.699 1.00 36.57 96 SER A O 1
ATOM 651 N N . ILE A 1 97 ? 34.428 27.977 34.810 1.00 36.46 97 ILE A N 1
ATOM 652 C CA . ILE A 1 97 ? 35.330 29.064 34.484 1.00 36.13 97 ILE A CA 1
ATOM 653 C C . ILE A 1 97 ? 36.519 28.606 33.686 1.00 38.04 97 ILE A C 1
ATOM 654 O O . ILE A 1 97 ? 36.932 29.229 32.701 1.00 39.19 97 ILE A O 1
ATOM 659 N N . ALA A 1 98 ? 37.082 27.494 34.119 1.00 38.99 98 ALA A N 1
ATOM 660 C CA . ALA A 1 98 ? 38.252 26.959 33.479 1.00 39.61 98 ALA A CA 1
ATOM 661 C C . ALA A 1 98 ? 37.976 26.536 32.028 1.00 40.61 98 ALA A C 1
ATOM 662 O O . ALA A 1 98 ? 38.758 26.818 31.112 1.00 40.79 98 ALA A O 1
ATOM 664 N N . ALA A 1 99 ? 36.847 25.868 31.832 1.00 41.05 99 ALA A N 1
ATOM 665 C CA . ALA A 1 99 ? 36.455 25.404 30.514 1.00 40.36 99 ALA A CA 1
ATOM 666 C C . ALA A 1 99 ? 36.254 26.551 29.548 1.00 41.99 99 ALA A C 1
ATOM 667 O O . ALA A 1 99 ? 36.828 26.572 28.451 1.00 41.87 99 ALA A O 1
ATOM 669 N N . ILE A 1 100 ? 35.423 27.509 29.970 1.00 41.70 100 ILE A N 1
ATOM 670 C CA . ILE A 1 100 ? 35.094 28.664 29.173 1.00 41.44 100 ILE A CA 1
ATOM 671 C C . ILE A 1 100 ? 36.383 29.306 28.721 1.00 41.68 100 ILE A C 1
ATOM 672 O O . ILE A 1 100 ? 36.567 29.548 27.531 1.00 42.52 100 ILE A O 1
ATOM 677 N N . ARG A 1 101 ? 37.274 29.575 29.664 1.00 41.38 101 ARG A N 1
ATOM 678 C CA . ARG A 1 101 ? 38.560 30.178 29.323 1.00 42.86 101 ARG A CA 1
ATOM 679 C C . ARG A 1 101 ? 39.337 29.327 28.308 1.00 43.40 101 ARG A C 1
ATOM 680 O O . ARG A 1 101 ? 39.902 29.846 27.346 1.00 44.30 101 ARG A O 1
ATOM 688 N N . ALA A 1 102 ? 39.365 28.015 28.533 1.00 44.19 102 ALA A N 1
ATOM 689 C CA . ALA A 1 102 ? 40.060 27.094 27.645 1.00 43.97 102 ALA A CA 1
ATOM 690 C C . ALA A 1 102 ? 39.428 27.144 26.275 1.00 43.94 102 ALA A C 1
ATOM 691 O O . ALA A 1 102 ? 40.132 27.086 25.275 1.00 45.76 102 ALA A O 1
ATOM 693 N N . VAL A 1 103 ? 38.112 27.258 26.202 1.00 43.77 103 VAL A N 1
ATOM 694 C CA . VAL A 1 103 ? 37.437 27.292 24.896 1.00 43.80 103 VAL A CA 1
ATOM 695 C C . VAL A 1 103 ? 37.730 28.601 24.121 1.00 44.49 103 VAL A C 1
ATOM 696 O O . VAL A 1 103 ? 38.136 28.613 22.942 1.00 44.53 103 VAL A O 1
ATOM 700 N N . PHE A 1 104 ? 37.550 29.722 24.795 1.00 44.47 104 PHE A N 1
ATOM 701 C CA . PHE A 1 104 ? 37.810 30.965 24.121 1.00 44.63 104 PHE A CA 1
ATOM 702 C C . PHE A 1 104 ? 39.264 31.020 23.702 1.00 45.10 104 PHE A C 1
ATOM 703 O O . PHE A 1 104 ? 39.567 31.456 22.608 1.00 46.14 104 PHE A O 1
ATOM 711 N N . ASP A 1 105 ? 40.155 30.535 24.560 1.00 45.60 105 ASP A N 1
ATOM 712 C CA . ASP A 1 105 ? 41.579 30.556 24.310 1.00 44.71 105 ASP A CA 1
ATOM 713 C C . ASP A 1 105 ? 41.929 29.718 23.120 1.00 46.26 105 ASP A C 1
ATOM 714 O O . ASP A 1 105 ? 42.799 30.064 22.335 1.00 45.89 105 ASP A O 1
ATOM 719 N N . TYR A 1 106 ? 41.244 28.597 22.993 1.00 47.63 106 TYR A N 1
ATOM 720 C CA . TYR A 1 106 ? 41.472 27.743 21.855 1.00 48.45 106 TYR A CA 1
ATOM 721 C C . TYR A 1 106 ? 41.113 28.597 20.658 1.00 48.91 106 TYR A C 1
ATOM 722 O O . TYR A 1 106 ? 41.960 28.889 19.829 1.00 50.65 106 TYR A O 1
ATOM 731 N N . TYR A 1 107 ? 39.872 29.052 20.575 1.00 48.80 107 TYR A N 1
ATOM 732 C CA . TYR A 1 107 ? 39.488 29.876 19.429 1.00 48.59 107 TYR A CA 1
ATOM 733 C C . TYR A 1 107 ? 40.155 31.252 19.425 1.00 49.31 107 TYR A C 1
ATOM 734 O O . TYR A 1 107 ? 39.974 32.055 18.495 1.00 50.21 107 TYR A O 1
ATOM 743 N N . GLN A 1 108 ? 40.939 31.547 20.438 1.00 49.99 108 GLN A N 1
ATOM 744 C CA . GLN A 1 108 ? 41.526 32.870 20.456 1.00 52.78 108 GLN A CA 1
ATOM 745 C C . GLN A 1 108 ? 40.419 33.934 20.322 1.00 51.77 108 GLN A C 1
ATOM 746 O O . GLN A 1 108 ? 40.560 34.892 19.578 1.00 52.37 108 GLN A O 1
ATOM 752 N N . ALA A 1 109 ? 39.305 33.733 21.021 1.00 50.65 109 ALA A N 1
ATOM 753 C CA . ALA A 1 109 ? 38.199 34.671 20.997 1.00 49.86 109 ALA A CA 1
ATOM 754 C C . ALA A 1 109 ? 38.377 35.659 22.164 1.00 50.11 109 ALA A C 1
ATOM 755 O O . ALA A 1 109 ? 38.948 35.325 23.220 1.00 49.98 109 ALA A O 1
ATOM 757 N N . ASP A 1 110 ? 37.908 36.883 21.945 1.00 48.60 110 ASP A N 1
ATOM 758 C CA . ASP A 1 110 ? 37.971 37.929 22.937 1.00 47.44 110 ASP A CA 1
ATOM 759 C C . ASP A 1 110 ? 37.032 37.506 24.068 1.00 47.78 110 ASP A C 1
ATOM 760 O O . ASP A 1 110 ? 35.974 36.918 23.810 1.00 48.13 110 ASP A O 1
ATOM 765 N N . LEU A 1 111 ? 37.400 37.792 25.315 1.00 46.31 111 LEU A N 1
ATOM 766 C CA . LEU A 1 111 ? 36.553 37.420 26.442 1.00 43.59 111 LEU A CA 1
ATOM 767 C C . LEU A 1 111 ? 36.611 38.441 27.598 1.00 42.95 111 LEU A C 1
ATOM 768 O O . LEU A 1 111 ? 37.476 38.360 28.466 1.00 43.47 111 LEU A O 1
ATOM 773 N N . PRO A 1 112 ? 35.699 39.426 27.618 1.00 41.99 112 PRO A N 1
ATOM 774 C CA . PRO A 1 112 ? 35.745 40.396 28.721 1.00 41.79 112 PRO A CA 1
ATOM 775 C C . PRO A 1 112 ? 35.267 39.667 29.957 1.00 41.64 112 PRO A C 1
ATOM 776 O O . PRO A 1 112 ? 34.556 38.654 29.864 1.00 40.65 112 PRO A O 1
ATOM 780 N N . HIS A 1 113 ? 35.625 40.199 31.108 1.00 41.67 113 HIS A N 1
ATOM 781 C CA . HIS A 1 113 ? 35.244 39.579 32.364 1.00 43.04 113 HIS A CA 1
ATOM 782 C C . HIS A 1 113 ? 33.712 39.483 32.559 1.00 45.11 113 HIS A C 1
ATOM 783 O O . HIS A 1 113 ? 33.235 38.545 33.209 1.00 44.05 113 HIS A O 1
ATOM 790 N N . ASP A 1 114 ? 32.951 40.443 32.005 1.00 46.46 114 ASP A N 1
ATOM 791 C CA . ASP A 1 114 ? 31.476 40.399 32.128 1.00 47.79 114 ASP A CA 1
ATOM 792 C C . ASP A 1 114 ? 30.951 39.170 31.462 1.00 46.50 114 ASP A C 1
ATOM 793 O O . ASP A 1 114 ? 30.099 38.473 31.989 1.00 48.31 114 ASP A O 1
ATOM 798 N N . VAL A 1 115 ? 31.423 38.949 30.254 1.00 44.98 115 VAL A N 1
ATOM 799 C CA . VAL A 1 115 ? 30.983 37.833 29.467 1.00 43.09 115 VAL A CA 1
ATOM 800 C C . VAL A 1 115 ? 31.287 36.545 30.188 1.00 43.01 115 VAL A C 1
ATOM 801 O O . VAL A 1 115 ? 30.431 35.679 30.342 1.00 43.31 115 VAL A O 1
ATOM 805 N N . LEU A 1 116 ? 32.509 36.415 30.666 1.00 42.79 116 LEU A N 1
ATOM 806 C CA . LEU A 1 116 ? 32.873 35.197 31.348 1.00 41.92 1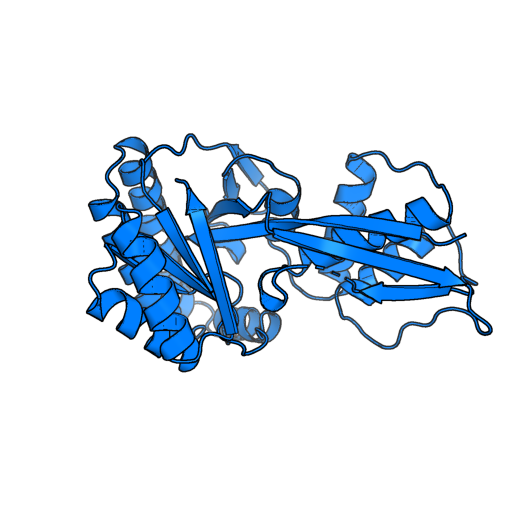16 LEU A CA 1
ATOM 807 C C . LEU A 1 116 ? 31.881 34.915 32.460 1.00 43.04 116 LEU A C 1
ATOM 808 O O . LEU A 1 116 ? 31.273 33.838 32.547 1.00 41.92 116 LEU A O 1
ATOM 813 N N . GLU A 1 117 ? 31.734 35.908 33.326 1.00 42.70 117 GLU A N 1
ATOM 814 C CA . GLU A 1 117 ? 30.844 35.759 34.440 1.00 43.12 117 GLU A CA 1
ATOM 815 C C . GLU A 1 117 ? 29.444 35.444 34.002 1.00 42.60 117 GLU A C 1
ATOM 816 O O . GLU A 1 117 ? 28.751 34.681 34.666 1.00 42.72 117 GLU A O 1
ATOM 822 N N . ILE A 1 118 ? 29.023 36.020 32.888 1.00 40.64 118 ILE A N 1
ATOM 823 C CA . ILE A 1 118 ? 27.704 35.710 32.402 1.00 39.51 118 ILE A CA 1
ATOM 824 C C . ILE A 1 118 ? 27.622 34.260 31.949 1.00 40.38 118 ILE A C 1
ATOM 825 O O . ILE A 1 118 ? 26.655 33.569 32.234 1.00 40.59 118 ILE A O 1
ATOM 830 N N . LEU A 1 119 ? 28.651 33.787 31.267 1.00 40.48 119 LEU A N 1
ATOM 831 C CA . LEU A 1 119 ? 28.624 32.416 30.810 1.00 40.77 119 LEU A CA 1
ATOM 832 C C . LEU A 1 119 ? 28.863 31.370 31.908 1.00 41.92 119 LEU A C 1
ATOM 833 O O . LEU A 1 119 ? 28.403 30.234 31.798 1.00 42.39 119 LEU A O 1
ATOM 838 N N . VAL A 1 120 ? 29.596 31.708 32.958 1.00 40.26 120 VAL A N 1
ATOM 839 C CA . VAL A 1 120 ? 29.804 30.702 33.974 1.00 40.67 120 VAL A CA 1
ATOM 840 C C . VAL A 1 120 ? 28.439 30.470 34.628 1.00 41.51 120 VAL A C 1
ATOM 841 O O . VAL A 1 120 ? 27.980 29.331 34.749 1.00 42.42 120 VAL A O 1
ATOM 845 N N . ASN A 1 121 ? 27.756 31.549 34.984 1.00 41.67 121 ASN A N 1
ATOM 846 C CA . ASN A 1 121 ? 26.480 31.380 35.643 1.00 42.39 121 ASN A CA 1
ATOM 847 C C . ASN A 1 121 ? 25.443 30.711 34.790 1.00 42.14 121 ASN A C 1
ATOM 848 O O . ASN A 1 121 ? 24.615 29.974 35.299 1.00 43.40 121 ASN A O 1
ATOM 853 N N . ARG A 1 122 ? 25.499 30.934 33.488 1.00 41.02 122 ARG A N 1
ATOM 854 C CA . ARG A 1 122 ? 24.537 30.321 32.599 1.00 40.05 122 ARG A CA 1
ATOM 855 C C . ARG A 1 122 ? 24.794 28.836 32.528 1.00 40.00 122 ARG A C 1
ATOM 856 O O . ARG A 1 122 ? 23.865 28.048 32.573 1.00 39.67 122 ARG A O 1
ATOM 864 N N . ALA A 1 123 ? 26.050 28.446 32.423 1.00 38.88 123 ALA A N 1
ATOM 865 C CA . ALA A 1 123 ? 26.363 27.040 32.356 1.00 39.36 123 ALA A CA 1
ATOM 866 C C . ALA A 1 123 ? 25.866 26.346 33.634 1.00 41.73 123 ALA A C 1
ATOM 867 O O . ALA A 1 123 ? 25.220 25.286 33.579 1.00 42.86 123 ALA A O 1
ATOM 869 N N . GLU A 1 124 ? 26.148 26.956 34.782 1.00 41.48 124 GLU A N 1
ATOM 870 C CA . GLU A 1 124 ? 25.729 26.416 36.069 1.00 41.34 124 GLU A CA 1
ATOM 871 C C . GLU A 1 124 ? 24.230 26.195 36.095 1.00 41.25 124 GLU A C 1
ATOM 872 O O . GLU A 1 124 ? 23.732 25.210 36.649 1.00 41.40 124 GLU A O 1
ATOM 878 N N . MET A 1 125 ? 23.514 27.159 35.532 1.00 40.99 125 MET A N 1
ATOM 879 C CA . MET A 1 125 ? 22.062 27.110 35.488 1.00 42.98 125 MET A CA 1
ATOM 880 C C . MET A 1 125 ? 21.498 26.024 34.563 1.00 42.62 125 MET A C 1
ATOM 881 O O . MET A 1 125 ? 20.578 25.288 34.946 1.00 42.39 125 MET A O 1
ATOM 886 N N . ILE A 1 126 ? 22.068 25.896 33.367 1.00 42.37 126 ILE A N 1
ATOM 887 C CA . ILE A 1 126 ? 21.627 24.868 32.449 1.00 42.31 126 ILE A CA 1
ATOM 888 C C . ILE A 1 126 ? 22.162 23.515 32.882 1.00 43.45 126 ILE A C 1
ATOM 889 O O . ILE A 1 126 ? 21.681 22.487 32.414 1.00 42.70 126 ILE A O 1
ATOM 894 N N . ALA A 1 127 ? 23.135 23.503 33.786 1.00 43.26 127 ALA A N 1
ATOM 895 C CA . ALA A 1 127 ? 23.625 22.239 34.310 1.00 43.17 127 ALA A CA 1
ATOM 896 C C . ALA A 1 127 ? 22.685 21.853 35.484 1.00 44.96 127 ALA A C 1
ATOM 897 O O . ALA A 1 127 ? 22.881 20.836 36.172 1.00 44.68 127 ALA A O 1
ATOM 899 N N . HIS A 1 128 ? 21.667 22.706 35.716 1.00 45.48 128 HIS A N 1
ATOM 900 C CA . HIS A 1 128 ? 20.655 22.516 36.759 1.00 44.37 128 HIS A CA 1
ATOM 901 C C . HIS A 1 128 ? 21.225 22.467 38.170 1.00 44.59 128 HIS A C 1
ATOM 902 O O . HIS A 1 128 ? 20.704 21.768 39.039 1.00 44.06 128 HIS A O 1
ATOM 909 N N . MET A 1 129 ? 22.282 23.237 38.390 1.00 43.50 129 MET A N 1
ATOM 910 C CA . MET A 1 129 ? 22.963 23.288 39.664 1.00 43.09 129 MET A CA 1
ATOM 911 C C . MET A 1 129 ? 22.284 24.214 40.650 1.00 43.71 129 MET A C 1
ATOM 912 O O . MET A 1 129 ? 22.574 24.190 41.847 1.00 44.52 129 MET A O 1
ATOM 917 N N . ASN A 1 130 ? 21.366 25.017 40.124 1.00 45.54 130 ASN A N 1
ATOM 918 C CA . ASN A 1 130 ? 20.615 25.989 40.899 1.00 44.73 130 ASN A CA 1
ATOM 919 C C . ASN A 1 130 ? 21.514 26.943 41.684 1.00 43.51 130 ASN A C 1
ATOM 920 O O . ASN A 1 130 ? 21.323 27.154 42.876 1.00 43.21 130 ASN A O 1
ATOM 925 N N . PRO A 1 131 ? 22.487 27.558 41.007 1.00 42.87 131 PRO A N 1
ATOM 926 C CA . PRO A 1 131 ? 23.423 28.498 41.640 1.00 42.10 131 PRO A CA 1
ATOM 927 C C . PRO A 1 131 ? 22.737 29.650 42.363 1.00 41.92 131 PRO A C 1
ATOM 928 O O . PRO A 1 131 ? 21.778 30.246 41.857 1.00 39.36 131 PRO A O 1
ATOM 932 N N . SER A 1 132 ? 23.254 29.972 43.542 1.00 40.23 132 SER A N 1
ATOM 933 C CA . SER A 1 132 ? 22.754 31.101 44.300 1.00 38.16 132 SER A CA 1
ATOM 934 C C . SER A 1 132 ? 23.546 32.274 43.722 1.00 39.44 132 SER A C 1
ATOM 935 O O . SER A 1 132 ? 23.208 33.453 43.907 1.00 39.76 132 SER A O 1
ATOM 938 N N . GLY A 1 133 ? 24.602 31.925 42.990 1.00 37.74 133 GLY A N 1
ATOM 939 C CA . GLY A 1 133 ? 25.495 32.902 42.424 1.00 36.79 133 GLY A CA 1
ATOM 940 C C . GLY A 1 133 ? 26.757 32.979 43.291 1.00 36.33 133 GLY A C 1
ATOM 941 O O . GLY A 1 133 ? 27.719 33.649 42.944 1.00 37.15 133 GLY A O 1
ATOM 942 N N . LEU A 1 134 ? 26.781 32.259 44.398 1.00 35.61 134 LEU A N 1
ATOM 943 C CA . LEU A 1 134 ? 27.924 32.332 45.310 1.00 37.16 134 LEU A CA 1
ATOM 944 C C . LEU A 1 134 ? 29.205 31.622 44.923 1.00 36.57 134 LEU A C 1
ATOM 945 O O . LEU A 1 134 ? 30.286 32.117 45.174 1.00 36.74 134 LEU A O 1
ATOM 950 N N . ASP A 1 135 ? 29.061 30.456 44.309 1.00 37.79 135 ASP A N 1
ATOM 951 C CA . ASP A 1 135 ? 30.176 29.634 43.912 1.00 37.42 135 ASP A CA 1
ATOM 952 C C . ASP A 1 135 ? 30.940 30.447 42.903 1.00 38.61 135 ASP A C 1
ATOM 953 O O . ASP A 1 135 ? 32.086 30.830 43.127 1.00 39.50 135 ASP A O 1
ATOM 958 N N . ALA A 1 136 ? 30.269 30.761 41.805 1.00 39.16 136 ALA A N 1
ATOM 959 C CA . ALA A 1 136 ? 30.887 31.522 40.737 1.00 38.24 136 ALA A CA 1
ATOM 960 C C . ALA A 1 136 ? 31.498 32.811 41.227 1.00 38.50 136 ALA A C 1
ATOM 961 O O . ALA A 1 136 ? 32.631 33.138 40.910 1.00 38.85 136 ALA A O 1
ATOM 963 N N . LYS A 1 137 ? 30.739 33.538 42.022 1.00 39.34 137 LYS A N 1
ATOM 964 C CA . LYS A 1 137 ? 31.191 34.806 42.512 1.00 40.93 137 LYS A CA 1
ATOM 965 C C . LYS A 1 137 ? 32.512 34.703 43.240 1.00 41.10 137 LYS A C 1
ATOM 966 O O . LYS A 1 137 ? 33.448 35.443 42.929 1.00 41.35 137 LYS A O 1
ATOM 972 N N . THR A 1 138 ? 32.598 33.771 44.184 1.00 40.06 138 THR A N 1
ATOM 973 C CA . THR A 1 138 ? 33.807 33.599 44.961 1.00 40.72 138 THR A CA 1
ATOM 974 C C . THR A 1 138 ? 34.995 33.112 44.119 1.00 41.03 138 THR A C 1
ATOM 975 O O . THR A 1 138 ? 36.142 33.498 44.353 1.00 39.85 138 THR A O 1
ATOM 979 N N . CYS A 1 139 ? 34.718 32.281 43.117 1.00 41.69 139 CYS A N 1
ATOM 980 C CA . CYS A 1 139 ? 35.777 31.773 42.249 1.00 42.48 139 CYS A CA 1
ATOM 981 C C . CYS A 1 139 ? 36.391 32.877 41.349 1.00 43.33 139 CYS A C 1
ATOM 982 O O . CYS A 1 139 ? 37.437 32.688 40.708 1.00 41.63 139 CYS A O 1
ATOM 985 N N . LEU A 1 140 ? 35.714 34.025 41.325 1.00 43.65 140 LEU A N 1
ATOM 986 C CA . LEU A 1 140 ? 36.139 35.180 40.537 1.00 44.79 140 LEU A CA 1
ATOM 987 C C . LEU A 1 140 ? 36.556 36.285 41.469 1.00 45.82 140 LEU A C 1
ATOM 988 O O . LEU A 1 140 ? 36.829 37.407 41.040 1.00 47.17 140 LEU A O 1
ATOM 993 N N . SER A 1 141 ? 36.562 35.993 42.757 1.00 46.41 141 SER A N 1
ATOM 994 C CA . SER A 1 141 ? 36.978 37.016 43.693 1.00 48.49 141 SER A CA 1
ATOM 995 C C . SER A 1 141 ? 38.332 36.650 44.257 1.00 49.13 141 SER A C 1
ATOM 996 O O . SER A 1 141 ? 38.760 35.503 44.142 1.00 50.82 141 SER A O 1
ATOM 999 N N . ASP A 1 142 ? 39.024 37.613 44.834 1.00 49.36 142 ASP A N 1
ATOM 1000 C CA . ASP A 1 142 ? 40.302 37.310 45.454 1.00 50.69 142 ASP A CA 1
ATOM 1001 C C . ASP A 1 142 ? 40.236 37.751 46.891 1.00 50.19 142 ASP A C 1
ATOM 1002 O O . ASP A 1 142 ? 41.264 37.908 47.526 1.00 48.90 142 ASP A O 1
ATOM 1007 N N . GLN A 1 143 ? 39.017 37.971 47.401 1.00 49.33 143 GLN A N 1
ATOM 1008 C CA . GLN A 1 143 ? 38.835 38.383 48.791 1.00 47.10 143 GLN A CA 1
ATOM 1009 C C . GLN A 1 143 ? 37.626 37.648 49.329 1.00 45.28 143 GLN A C 1
ATOM 1010 O O . GLN A 1 143 ? 36.717 37.351 48.586 1.00 44.82 143 GLN A O 1
ATOM 1016 N N . PRO A 1 144 ? 37.625 37.302 50.618 1.00 43.65 144 PRO A N 1
ATOM 1017 C CA . PRO A 1 144 ? 36.452 36.619 51.137 1.00 42.10 144 PRO A CA 1
ATOM 1018 C C . PRO A 1 144 ? 35.266 37.555 50.954 1.00 41.54 144 PRO A C 1
ATOM 1019 O O . PRO A 1 144 ? 35.434 38.764 50.889 1.00 41.27 144 PRO A O 1
ATOM 1023 N N . ILE A 1 145 ? 34.065 37.014 50.871 1.00 40.28 145 ILE A N 1
ATOM 1024 C CA . ILE A 1 145 ? 32.944 37.902 50.680 1.00 40.09 145 ILE A CA 1
ATOM 1025 C C . ILE A 1 145 ? 31.739 37.500 51.482 1.00 41.35 145 ILE A C 1
ATOM 1026 O O . ILE A 1 145 ? 31.662 36.380 51.970 1.00 40.65 145 ILE A O 1
ATOM 1031 N N . ARG A 1 146 ? 30.834 38.456 51.655 1.00 41.82 146 ARG A N 1
ATOM 1032 C CA . ARG A 1 146 ? 29.570 38.232 52.322 1.00 43.05 146 ARG A CA 1
ATOM 1033 C C . ARG A 1 146 ? 28.596 38.265 51.119 1.00 42.62 146 ARG A C 1
ATOM 1034 O O . ARG A 1 146 ? 28.678 39.151 50.265 1.00 43.43 146 ARG A O 1
ATOM 1042 N N . PHE A 1 147 ? 27.677 37.303 51.054 1.00 41.34 147 PHE A N 1
ATOM 1043 C CA . PHE A 1 147 ? 26.798 37.176 49.887 1.00 39.29 147 PHE A CA 1
ATOM 1044 C C . PHE A 1 147 ? 25.324 36.890 50.162 1.00 38.34 147 PHE A C 1
ATOM 1045 O O . PHE A 1 147 ? 24.957 36.183 51.104 1.00 39.91 147 PHE A O 1
ATOM 1053 N N . ILE A 1 148 ? 24.473 37.478 49.337 1.00 37.54 148 ILE A N 1
ATOM 1054 C CA . ILE A 1 148 ? 23.052 37.229 49.398 1.00 37.67 148 ILE A CA 1
ATOM 1055 C C . ILE A 1 148 ? 22.590 37.112 47.959 1.00 38.77 148 ILE A C 1
ATOM 1056 O O . ILE A 1 148 ? 22.897 37.954 47.108 1.00 38.89 148 ILE A O 1
ATOM 1061 N N . LYS A 1 149 ? 21.861 36.045 47.690 1.00 37.49 149 LYS A N 1
ATOM 1062 C CA . LYS A 1 149 ? 21.359 35.761 46.371 1.00 37.27 149 LYS A CA 1
ATOM 1063 C C . LYS A 1 149 ? 20.464 36.875 45.822 1.00 37.94 149 LYS A C 1
ATOM 1064 O O . LYS A 1 149 ? 19.637 37.432 46.536 1.00 37.86 149 LYS A O 1
ATOM 1070 N N . ASN A 1 150 ? 20.642 37.207 44.552 1.00 37.13 150 ASN A N 1
ATOM 1071 C CA . ASN A 1 150 ? 19.817 38.212 43.890 1.00 38.28 150 ASN A CA 1
ATOM 1072 C C . ASN A 1 150 ? 19.923 39.601 44.470 1.00 38.19 150 ASN A C 1
ATOM 1073 O O . ASN A 1 150 ? 19.104 40.452 44.176 1.00 39.12 150 ASN A O 1
ATOM 1078 N N . VAL A 1 151 ? 20.918 39.840 45.296 1.00 37.72 151 VAL A N 1
ATOM 1079 C CA . VAL A 1 151 ? 21.088 41.148 45.843 1.00 36.95 151 VAL A CA 1
ATOM 1080 C C . VAL A 1 151 ? 22.542 41.599 45.703 1.00 38.87 151 VAL A C 1
ATOM 1081 O O . VAL A 1 151 ? 22.814 42.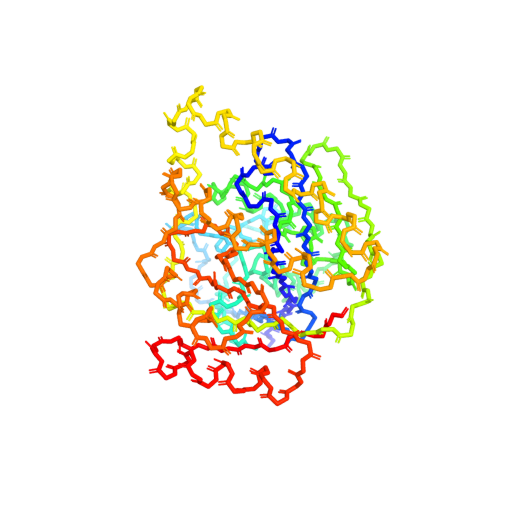611 45.071 1.00 39.13 151 VAL A O 1
ATOM 1085 N N . GLY A 1 152 ? 23.495 40.863 46.268 1.00 39.12 152 GLY A N 1
ATOM 1086 C CA . GLY A 1 152 ? 24.871 41.286 46.122 1.00 39.35 152 GLY A CA 1
ATOM 1087 C C . GLY A 1 152 ? 25.872 40.787 47.142 1.00 40.49 152 GLY A C 1
ATOM 1088 O O . GLY A 1 152 ? 25.579 39.911 47.928 1.00 40.44 152 GLY A O 1
ATOM 1089 N N . PHE A 1 153 ? 27.070 41.363 47.139 1.00 41.95 153 PHE A N 1
ATOM 1090 C CA . PHE A 1 153 ? 28.093 40.916 48.075 1.00 43.24 153 PHE A CA 1
ATOM 1091 C C . PHE A 1 153 ? 28.990 42.040 48.479 1.00 42.46 153 PHE A C 1
ATOM 1092 O O . PHE A 1 153 ? 29.020 43.054 47.818 1.00 41.90 153 PHE A O 1
ATOM 1100 N N . THR A 1 154 ? 29.738 41.831 49.559 1.00 43.14 154 THR A N 1
ATOM 1101 C CA . THR A 1 154 ? 30.680 42.801 50.079 1.00 44.43 154 THR A CA 1
ATOM 1102 C C . THR A 1 154 ? 31.898 41.983 50.428 1.00 45.98 154 THR A C 1
ATOM 1103 O O . THR A 1 154 ? 31.765 40.857 50.864 1.00 45.94 154 THR A O 1
ATOM 1107 N N . GLU A 1 155 ? 33.081 42.557 50.268 1.00 47.30 155 GLU A N 1
ATOM 1108 C CA . GLU A 1 155 ? 34.281 41.842 50.589 1.00 47.82 155 GLU A CA 1
ATOM 1109 C C . GLU A 1 155 ? 34.472 42.006 52.076 1.00 47.38 155 GLU A C 1
ATOM 1110 O O . GLU A 1 155 ? 34.149 43.043 52.631 1.00 46.53 155 GLU A O 1
ATOM 1116 N N . LEU A 1 156 ? 34.972 40.973 52.722 1.00 47.21 156 LEU A N 1
ATOM 1117 C CA . LEU A 1 156 ? 35.170 41.014 54.153 1.00 47.74 156 LEU A CA 1
ATOM 1118 C C . LEU A 1 156 ? 36.616 41.099 54.519 1.00 49.24 156 LEU A C 1
ATOM 1119 O O . LEU A 1 156 ? 37.482 40.583 53.801 1.00 49.70 156 LEU A O 1
ATOM 1124 N N . GLU A 1 157 ? 36.872 41.733 55.655 1.00 51.07 157 GLU A N 1
ATOM 1125 C CA . GLU A 1 157 ? 38.225 41.806 56.166 1.00 53.71 157 GLU A CA 1
ATOM 1126 C C . GLU A 1 157 ? 38.319 40.501 56.932 1.00 54.31 157 GLU A C 1
ATOM 1127 O O . GLU A 1 157 ? 37.411 40.164 57.689 1.00 54.02 157 GLU A O 1
ATOM 1133 N N . MET A 1 158 ? 39.415 39.772 56.768 1.00 53.93 158 MET A N 1
ATOM 1134 C CA . MET A 1 158 ? 39.520 38.480 57.424 1.00 55.35 158 MET A CA 1
ATOM 1135 C C . MET A 1 158 ? 40.884 38.304 58.066 1.00 56.30 158 MET A C 1
ATOM 1136 O O . MET A 1 158 ? 41.816 37.818 57.424 1.00 58.74 158 MET A O 1
ATOM 1141 N N . ASP A 1 159 ? 41.052 38.694 59.312 1.00 55.05 159 ASP A N 1
ATOM 1142 C CA . ASP A 1 159 ? 42.359 38.478 59.873 1.00 54.56 159 ASP A CA 1
ATOM 1143 C C . ASP A 1 159 ? 42.292 37.916 61.270 1.00 53.63 159 ASP A C 1
ATOM 1144 O O . ASP A 1 159 ? 42.205 38.656 62.278 1.00 53.59 159 ASP A O 1
ATOM 1149 N N . LEU A 1 160 ? 42.344 36.603 61.335 1.00 51.56 160 LEU A N 1
ATOM 1150 C CA . LEU A 1 160 ? 42.254 35.930 62.604 1.00 50.53 160 LEU A CA 1
ATOM 1151 C C . LEU A 1 160 ? 43.597 35.268 62.918 1.00 49.62 160 LEU A C 1
ATOM 1152 O O . LEU A 1 160 ? 43.787 34.715 63.984 1.00 48.65 160 LEU A O 1
ATOM 1154 N N . SER A 1 161 ? 44.551 35.369 62.001 1.00 50.38 161 SER A N 1
ATOM 1155 C CA . SER A 1 161 ? 45.809 34.671 62.263 1.00 51.35 161 SER A CA 1
ATOM 1156 C C . SER A 1 161 ? 45.489 33.201 62.618 1.00 50.14 161 SER A C 1
ATOM 1157 O O . SER A 1 161 ? 46.120 32.610 63.514 1.00 51.21 161 SER A O 1
ATOM 1160 N N . ALA A 1 162 ? 44.476 32.628 61.957 1.00 48.21 162 ALA A N 1
ATOM 1161 C CA . ALA A 1 162 ? 44.063 31.247 62.176 1.00 45.99 162 ALA A CA 1
ATOM 1162 C C . ALA A 1 162 ? 44.342 30.463 60.894 1.00 45.84 162 ALA A C 1
ATOM 1163 O O . ALA A 1 162 ? 44.824 31.022 59.893 1.00 44.30 162 ALA A O 1
ATOM 1165 N N . TYR A 1 163 ? 44.059 29.166 60.924 1.00 45.21 163 TYR A N 1
ATOM 1166 C CA . TYR A 1 163 ? 44.222 28.346 59.729 1.00 44.05 163 TYR A CA 1
ATOM 1167 C C . TYR A 1 163 ? 42.992 27.551 59.588 1.00 43.79 163 TYR A C 1
ATOM 1168 O O . TYR A 1 163 ? 42.395 27.155 60.589 1.00 44.36 163 TYR A O 1
ATOM 1177 N N . LEU A 1 164 ? 42.611 27.305 58.347 1.00 42.37 164 LEU A N 1
ATOM 1178 C CA . LEU A 1 164 ? 41.446 26.500 58.070 1.00 40.47 164 LEU A CA 1
ATOM 1179 C C . LEU A 1 164 ? 41.977 25.279 57.335 1.00 41.40 164 LEU A C 1
ATOM 1180 O O . LEU A 1 164 ? 42.683 25.407 56.332 1.00 42.11 164 LEU A O 1
ATOM 1185 N N . VAL A 1 165 ? 41.677 24.091 57.852 1.00 41.69 165 VAL A N 1
ATOM 1186 C CA . VAL A 1 165 ? 42.120 22.865 57.204 1.00 41.84 165 VAL A CA 1
ATOM 1187 C C . VAL A 1 165 ? 40.999 22.337 56.329 1.00 42.42 165 VAL A C 1
ATOM 1188 O O . VAL A 1 165 ? 39.881 22.146 56.794 1.00 43.17 165 VAL A O 1
ATOM 1192 N N . ILE A 1 166 ? 41.277 22.107 55.063 1.00 41.95 166 ILE A N 1
ATOM 1193 C CA . ILE A 1 166 ? 40.226 21.604 54.203 1.00 42.86 166 ILE A CA 1
ATOM 1194 C C . ILE A 1 166 ? 40.477 20.137 53.870 1.00 42.95 166 ILE A C 1
ATOM 1195 O O . ILE A 1 166 ? 41.576 19.763 53.485 1.00 43.67 166 ILE A O 1
ATOM 1200 N N . ALA A 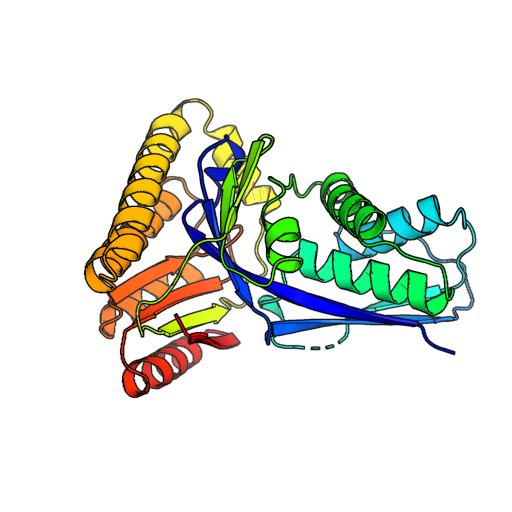1 167 ? 39.457 19.305 54.041 1.00 43.28 167 ALA A N 1
ATOM 1201 C CA . ALA A 1 167 ? 39.576 17.884 53.763 1.00 43.41 167 ALA A CA 1
ATOM 1202 C C . ALA A 1 167 ? 38.492 17.436 52.781 1.00 43.74 167 ALA A C 1
ATOM 1203 O O . ALA A 1 167 ? 37.335 17.811 52.912 1.00 44.23 167 ALA A O 1
ATOM 1205 N N . ASP A 1 168 ? 38.890 16.673 51.768 1.00 44.67 168 ASP A N 1
ATOM 1206 C CA . ASP A 1 168 ? 37.974 16.172 50.761 1.00 45.05 168 ASP A CA 1
ATOM 1207 C C . ASP A 1 168 ? 37.534 14.781 51.173 1.00 44.95 168 ASP A C 1
ATOM 1208 O O . ASP A 1 168 ? 38.336 13.854 51.295 1.00 44.85 168 ASP A O 1
ATOM 1213 N N . THR A 1 169 ? 36.234 14.662 51.371 1.00 43.53 169 THR A N 1
ATOM 1214 C CA . THR A 1 169 ? 35.594 13.443 51.785 1.00 44.11 169 THR A CA 1
ATOM 1215 C C . THR A 1 169 ? 35.805 12.291 50.814 1.00 44.56 169 THR A C 1
ATOM 1216 O O . THR A 1 169 ? 35.713 11.132 51.200 1.00 44.75 169 THR A O 1
ATOM 1220 N N . GLY A 1 170 ? 36.082 12.613 49.562 1.00 44.22 170 GLY A N 1
ATOM 1221 C CA . GLY A 1 170 ? 36.251 11.584 48.564 1.00 45.69 170 GLY A CA 1
ATOM 1222 C C . GLY A 1 170 ? 34.931 11.301 47.838 1.00 47.11 170 GLY A C 1
ATOM 1223 O O . GLY A 1 170 ? 34.906 10.969 46.638 1.00 46.87 170 GLY A O 1
ATOM 1224 N N . VAL A 1 171 ? 33.825 11.435 48.576 1.00 47.74 171 VAL A N 1
ATOM 1225 C CA . VAL A 1 171 ? 32.501 11.199 48.018 1.00 48.24 171 VAL A CA 1
ATOM 1226 C C . VAL A 1 171 ? 32.180 12.391 47.172 1.00 49.40 171 VAL A C 1
ATOM 1227 O O . VAL A 1 171 ? 32.225 13.514 47.647 1.00 50.41 171 VAL A O 1
ATOM 1231 N N . TYR A 1 172 ? 31.873 12.153 45.910 1.00 52.02 172 TYR A N 1
ATOM 1232 C CA . TYR A 1 172 ? 31.567 13.231 45.006 1.00 53.47 172 TYR A CA 1
ATOM 1233 C C . TYR A 1 172 ? 30.238 13.757 45.446 1.00 53.61 172 TYR A C 1
ATOM 1234 O O . TYR A 1 172 ? 29.267 13.024 45.424 1.00 54.93 172 TYR A O 1
ATOM 1243 N N . GLY A 1 173 ? 30.215 15.024 45.854 1.00 54.12 173 GLY A N 1
ATOM 1244 C CA . GLY A 1 173 ? 29.006 15.664 46.351 1.00 53.24 173 GLY A CA 1
ATOM 1245 C C . GLY A 1 173 ? 27.787 15.652 45.447 1.00 53.33 173 GLY A C 1
ATOM 1246 O O . GLY A 1 173 ? 27.853 15.985 44.258 1.00 53.53 173 GLY A O 1
ATOM 1247 N N . HIS A 1 174 ? 26.653 15.225 46.003 1.00 52.99 174 HIS A N 1
ATOM 1248 C CA . HIS A 1 174 ? 25.405 15.209 45.242 1.00 50.91 174 HIS A CA 1
ATOM 1249 C C . HIS A 1 174 ? 24.656 16.486 45.577 1.00 48.89 174 HIS A C 1
ATOM 1250 O O . HIS A 1 174 ? 23.605 16.451 46.223 1.00 49.38 174 HIS A O 1
ATOM 1257 N N . THR A 1 175 ? 25.214 17.605 45.123 1.00 45.17 175 THR A N 1
ATOM 1258 C CA . THR A 1 175 ? 24.671 18.921 45.406 1.00 43.33 175 THR A CA 1
ATOM 1259 C C . THR A 1 175 ? 23.225 19.126 44.978 1.00 43.04 175 THR A C 1
ATOM 1260 O O . THR A 1 175 ? 22.431 19.708 45.727 1.00 42.18 175 THR A O 1
ATOM 1264 N N . ARG A 1 176 ? 22.870 18.653 43.792 1.00 42.88 176 ARG A N 1
ATOM 1265 C CA . ARG A 1 176 ? 21.499 18.812 43.326 1.00 42.96 176 ARG A CA 1
ATOM 1266 C C . ARG A 1 176 ? 20.556 18.083 44.274 1.00 43.57 176 ARG A C 1
ATOM 1267 O O . ARG A 1 176 ? 19.569 18.645 44.737 1.00 43.46 176 ARG A O 1
ATOM 1275 N N . GLU A 1 177 ? 20.868 16.841 44.583 1.00 44.54 177 GLU A N 1
ATOM 1276 C CA . GLU A 1 177 ? 20.004 16.094 45.462 1.00 46.99 177 GLU A CA 1
ATOM 1277 C C . GLU A 1 177 ? 19.862 16.777 46.791 1.00 46.51 177 GLU A C 1
ATOM 1278 O O . GLU A 1 177 ? 18.783 16.745 47.385 1.00 48.50 177 GLU A O 1
ATOM 1284 N N . ALA A 1 178 ? 20.941 17.386 47.268 1.00 44.39 178 ALA A N 1
ATOM 1285 C CA . ALA A 1 178 ? 20.902 18.102 48.548 1.00 42.85 178 ALA A CA 1
ATOM 1286 C C . ALA A 1 178 ? 19.925 19.299 48.475 1.00 41.96 178 ALA A C 1
ATOM 1287 O O . ALA A 1 178 ? 19.090 19.510 49.371 1.00 42.42 178 ALA A O 1
ATOM 1289 N N . ILE A 1 179 ? 20.018 20.083 47.409 1.00 41.01 179 ILE A N 1
ATOM 1290 C CA . ILE A 1 179 ? 19.106 21.217 47.271 1.00 42.36 179 ILE A CA 1
ATOM 1291 C C . ILE A 1 179 ? 17.673 20.651 47.280 1.00 42.58 179 ILE A C 1
ATOM 1292 O O . ILE A 1 179 ? 16.787 21.223 47.903 1.00 41.64 179 ILE A O 1
ATOM 1297 N N . GLN A 1 180 ? 17.457 19.525 46.597 1.00 44.48 180 GLN A N 1
ATOM 1298 C CA . GLN A 1 180 ? 16.155 18.846 46.599 1.00 47.72 180 GLN A CA 1
ATOM 1299 C C . GLN A 1 180 ? 15.631 18.553 48.030 1.00 48.11 180 GLN A C 1
ATOM 1300 O O . GLN A 1 180 ? 14.488 18.876 48.366 1.00 47.86 180 GLN A O 1
ATOM 1306 N N . VAL A 1 181 ? 16.469 17.939 48.863 1.00 47.91 181 VAL A N 1
ATOM 1307 C CA . VAL A 1 181 ? 16.105 17.644 50.254 1.00 47.54 181 VAL A CA 1
ATOM 1308 C C . VAL A 1 181 ? 15.575 18.865 51.013 1.00 48.43 181 VAL A C 1
ATOM 1309 O O . VAL A 1 181 ? 14.530 18.820 51.690 1.00 50.24 181 VAL A O 1
ATOM 1313 N N . VAL A 1 182 ? 16.330 19.954 50.934 1.00 48.56 182 VAL A N 1
ATOM 1314 C CA . VAL A 1 182 ? 15.959 21.153 51.653 1.00 48.21 182 VAL A CA 1
ATOM 1315 C C . VAL A 1 182 ? 14.735 21.751 51.024 1.00 48.41 182 VAL A C 1
ATOM 1316 O O . VAL A 1 182 ? 13.915 22.366 51.695 1.00 49.90 182 VAL A O 1
ATOM 1320 N N . GLN A 1 183 ? 14.598 21.574 49.721 1.00 49.33 183 GLN A N 1
ATOM 1321 C CA . GLN A 1 183 ? 13.440 22.100 49.038 1.00 50.49 183 GLN A CA 1
ATOM 1322 C C . GLN A 1 183 ? 12.168 21.332 49.421 1.00 50.87 183 GLN A C 1
ATOM 1323 O O . GLN A 1 183 ? 11.112 21.920 49.665 1.00 51.71 183 GLN A O 1
ATOM 1329 N N . ASN A 1 184 ? 12.283 20.010 49.474 1.00 51.40 184 ASN A N 1
ATOM 1330 C CA . ASN A 1 184 ? 11.160 19.163 49.816 1.00 50.79 184 ASN A CA 1
ATOM 1331 C C . ASN A 1 184 ? 10.699 19.317 51.225 1.00 49.87 184 ASN A C 1
ATOM 1332 O O . ASN A 1 184 ? 9.581 18.974 51.495 1.00 49.42 184 ASN A O 1
ATOM 1337 N N . LYS A 1 185 ? 11.557 19.815 52.118 1.00 49.47 185 LYS A N 1
ATOM 1338 C CA . LYS A 1 185 ? 11.193 20.024 53.523 1.00 48.93 185 LYS A CA 1
ATOM 1339 C C . LYS A 1 185 ? 10.123 21.145 53.603 1.00 49.68 185 LYS A C 1
ATOM 1340 O O . LYS A 1 185 ? 9.361 21.251 54.577 1.00 48.60 185 LYS A O 1
ATOM 1346 N N . GLY A 1 186 ? 10.071 21.979 52.566 1.00 49.48 186 GLY A N 1
ATOM 1347 C CA . GLY A 1 186 ? 9.111 23.066 52.568 1.00 50.83 186 GLY A CA 1
ATOM 1348 C C . GLY A 1 186 ? 9.259 23.894 53.825 1.00 52.58 186 GLY A C 1
ATOM 1349 O O . GLY A 1 186 ? 10.394 24.247 54.221 1.00 53.26 186 GLY A O 1
ATOM 1350 N N . LYS A 1 187 ? 8.123 24.186 54.473 1.00 53.29 187 LYS A N 1
ATOM 1351 C CA . LYS A 1 187 ? 8.078 25.004 55.692 1.00 53.03 187 LYS A CA 1
ATOM 1352 C C . LYS A 1 187 ? 8.857 24.432 56.846 1.00 52.02 187 LYS A C 1
ATOM 1353 O O . LYS A 1 187 ? 9.181 25.143 57.791 1.00 52.27 187 LYS A O 1
ATOM 1359 N N . ASP A 1 188 ? 9.144 23.154 56.814 1.00 50.67 188 ASP A N 1
ATOM 1360 C CA . ASP A 1 188 ? 9.892 22.623 57.922 1.00 51.14 188 ASP A CA 1
ATOM 1361 C C . ASP A 1 188 ? 11.389 22.988 57.870 1.00 50.93 188 ASP A C 1
ATOM 1362 O O . ASP A 1 188 ? 12.171 22.639 58.762 1.00 49.78 188 ASP A O 1
ATOM 1367 N N . ALA A 1 189 ? 11.776 23.726 56.835 1.00 49.25 189 ALA A N 1
ATOM 1368 C CA . ALA A 1 189 ? 13.166 24.131 56.700 1.00 48.59 189 ALA A CA 1
ATOM 1369 C C . ALA A 1 189 ? 13.355 25.513 57.288 1.00 48.44 189 ALA A C 1
ATOM 1370 O O . ALA A 1 189 ? 14.491 25.935 57.544 1.00 47.54 189 ALA A O 1
ATOM 1372 N N . LEU A 1 190 ? 12.244 26.208 57.521 1.00 46.79 190 LEU A N 1
ATOM 1373 C CA . LEU A 1 190 ? 12.324 27.572 58.066 1.00 47.22 190 LEU A CA 1
ATOM 1374 C C . LEU A 1 190 ? 13.168 27.687 59.338 1.00 45.91 190 LEU A C 1
ATOM 1375 O O . LEU A 1 190 ? 13.987 28.609 59.468 1.00 46.03 190 LEU A O 1
ATOM 1380 N N . PRO A 1 191 ? 12.932 26.793 60.311 1.00 45.49 191 PRO A N 1
ATOM 1381 C CA . PRO A 1 191 ? 13.706 26.816 61.553 1.00 44.78 191 PRO A CA 1
ATOM 1382 C C . PRO A 1 191 ? 15.182 26.611 61.179 1.00 44.34 191 PRO A C 1
ATOM 1383 O O . PRO A 1 191 ? 16.052 27.266 61.712 1.00 45.16 191 PRO A O 1
ATOM 1387 N N . PHE A 1 192 ? 15.453 25.717 60.244 1.00 44.69 192 PHE A N 1
ATOM 1388 C CA . PHE A 1 192 ? 16.811 25.468 59.797 1.00 45.14 192 PHE A CA 1
ATOM 1389 C C . PHE A 1 192 ? 17.399 26.733 59.240 1.00 45.20 192 PHE A C 1
ATOM 1390 O O . PHE A 1 192 ? 18.488 27.125 59.622 1.00 47.69 192 PHE A O 1
ATOM 1398 N N . LEU A 1 193 ? 16.690 27.353 58.306 1.00 43.22 193 LEU A N 1
ATOM 1399 C CA . LEU A 1 193 ? 17.120 28.604 57.703 1.00 42.27 193 LEU A CA 1
ATOM 1400 C C . LEU A 1 193 ? 17.327 29.710 58.737 1.00 43.06 193 LEU A C 1
ATOM 1401 O O . LEU A 1 193 ? 18.298 30.476 58.689 1.00 43.34 193 LEU A O 1
ATOM 1406 N N . HIS A 1 194 ? 16.369 29.829 59.642 1.00 42.43 194 HIS A N 1
ATOM 1407 C CA . HIS A 1 194 ? 16.449 30.840 60.669 1.00 43.16 194 HIS A CA 1
ATOM 1408 C C . HIS A 1 194 ? 17.737 30.717 61.483 1.00 44.00 194 HIS A C 1
ATOM 1409 O O . HIS A 1 194 ? 18.486 31.678 61.653 1.00 43.26 194 HIS A O 1
ATOM 1416 N N . ALA A 1 195 ? 17.978 29.507 61.978 1.00 44.45 195 ALA A N 1
ATOM 1417 C CA . ALA A 1 195 ? 19.121 29.175 62.802 1.00 43.71 195 ALA A CA 1
ATOM 1418 C C . ALA A 1 195 ? 20.428 29.485 62.087 1.00 44.82 195 ALA A C 1
ATOM 1419 O O . ALA A 1 195 ? 21.432 29.868 62.690 1.00 44.89 195 ALA A O 1
ATOM 1421 N N . LEU A 1 196 ? 20.411 29.288 60.780 1.00 46.01 196 LEU A N 1
ATOM 1422 C CA . LEU A 1 196 ? 21.605 29.539 59.998 1.00 46.70 196 LEU A CA 1
ATOM 1423 C C . LEU A 1 196 ? 21.801 31.016 59.805 1.00 46.18 196 LEU A C 1
ATOM 1424 O O . LEU A 1 196 ? 22.924 31.521 59.859 1.00 46.35 196 LEU A O 1
ATOM 1429 N N . GLY A 1 197 ? 20.699 31.706 59.583 1.00 46.87 197 GLY A N 1
ATOM 1430 C CA . GLY A 1 197 ? 20.784 33.138 59.400 1.00 47.28 197 GLY A CA 1
ATOM 1431 C C . GLY A 1 197 ? 21.501 33.748 60.586 1.00 47.14 197 GLY A C 1
ATOM 14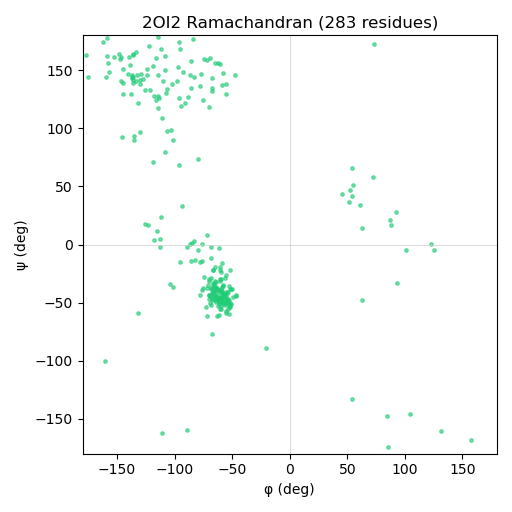32 O O . GLY A 1 197 ? 22.405 34.548 60.395 1.00 46.72 197 GLY A O 1
ATOM 1433 N N . GLU A 1 198 ? 21.091 33.354 61.792 1.00 47.70 198 GLU A N 1
ATOM 1434 C CA . GLU A 1 198 ? 21.682 33.840 63.051 1.00 49.77 198 GLU A CA 1
ATOM 1435 C C . GLU A 1 198 ? 23.155 33.532 63.201 1.00 49.12 198 GLU A C 1
ATOM 1436 O O . GLU A 1 198 ? 23.981 34.401 63.579 1.00 48.33 198 GLU A O 1
ATOM 1442 N N . LEU A 1 199 ? 23.466 32.265 62.936 1.00 46.08 199 LEU A N 1
ATOM 1443 C CA . LEU A 1 199 ? 24.822 31.798 63.067 1.00 45.04 199 LEU A CA 1
ATOM 1444 C C . LEU A 1 199 ? 25.732 32.593 62.147 1.00 43.69 199 LEU A C 1
ATOM 1445 O O . LEU A 1 199 ? 26.848 32.967 62.522 1.00 43.67 199 LEU A O 1
ATOM 1450 N N . THR A 1 200 ? 25.233 32.907 60.963 1.00 42.92 200 THR A N 1
ATOM 1451 C CA . THR A 1 200 ? 26.019 33.675 60.019 1.00 42.69 200 THR A CA 1
ATOM 1452 C C . THR A 1 200 ? 26.234 35.077 60.580 1.00 42.45 200 THR A C 1
ATOM 1453 O O . THR A 1 200 ? 27.290 35.670 60.389 1.00 42.27 200 THR A O 1
ATOM 1457 N N . GLN A 1 201 ? 25.260 35.596 61.313 1.00 42.65 201 GLN A N 1
ATOM 1458 C CA . GLN A 1 201 ? 25.427 36.929 61.874 1.00 43.77 201 GLN A CA 1
ATOM 1459 C C . GLN A 1 201 ? 26.501 36.920 62.913 1.00 43.11 201 GLN A C 1
ATOM 1460 O O . GLN A 1 201 ? 27.363 37.786 62.930 1.00 42.77 201 GLN A O 1
ATOM 1466 N N . GLN A 1 202 ? 26.456 35.934 63.789 1.00 43.75 202 GLN A N 1
ATOM 1467 C CA . GLN A 1 202 ? 27.462 35.870 64.824 1.00 44.70 202 GLN A CA 1
ATOM 1468 C C . GLN A 1 202 ? 28.803 35.621 64.167 1.00 44.82 202 GLN A C 1
ATOM 1469 O O . GLN A 1 202 ? 29.844 36.143 64.586 1.00 45.89 202 GLN A O 1
ATOM 1475 N N . ALA A 1 203 ? 28.783 34.818 63.123 1.00 44.14 203 ALA A N 1
ATOM 1476 C CA . ALA A 1 203 ? 30.014 34.522 62.428 1.00 44.85 203 ALA A CA 1
ATOM 1477 C C . ALA A 1 203 ? 30.719 35.820 62.025 1.00 44.50 203 ALA A C 1
ATOM 1478 O O . ALA A 1 203 ? 31.941 35.919 62.094 1.00 44.93 203 ALA A O 1
ATOM 1480 N N . GLU A 1 204 ? 29.952 36.799 61.575 1.00 44.24 204 GLU A N 1
ATOM 1481 C CA . GLU A 1 204 ? 30.521 38.086 61.192 1.00 46.93 204 GLU A CA 1
ATOM 1482 C C . GLU A 1 204 ? 31.076 38.786 62.407 1.00 46.99 204 GLU A C 1
ATOM 1483 O O . GLU A 1 204 ? 32.165 39.355 62.366 1.00 45.43 204 GLU A O 1
ATOM 1489 N N . ILE A 1 205 ? 30.298 38.790 63.476 1.00 46.95 205 ILE A N 1
ATOM 1490 C CA . ILE A 1 205 ? 30.779 39.435 64.682 1.00 48.23 205 ILE A CA 1
ATOM 1491 C C . ILE A 1 205 ? 32.155 38.880 65.042 1.00 48.82 205 ILE A C 1
ATOM 1492 O O . ILE A 1 205 ? 33.140 39.626 65.087 1.00 49.40 205 ILE A O 1
ATOM 1497 N N . ALA A 1 206 ? 32.199 37.570 65.274 1.00 48.38 206 ALA A N 1
ATOM 1498 C CA . ALA A 1 206 ? 33.418 36.866 65.662 1.00 47.36 206 ALA A CA 1
ATOM 1499 C C . ALA A 1 206 ? 34.559 37.275 64.781 1.00 46.82 206 ALA A C 1
ATOM 1500 O O . ALA A 1 206 ? 35.660 37.538 65.258 1.00 46.46 206 ALA A O 1
ATOM 1502 N N . ILE A 1 207 ? 34.286 37.343 63.481 1.00 47.09 207 ILE A N 1
ATOM 1503 C CA . ILE A 1 207 ? 35.313 37.718 62.510 1.00 46.75 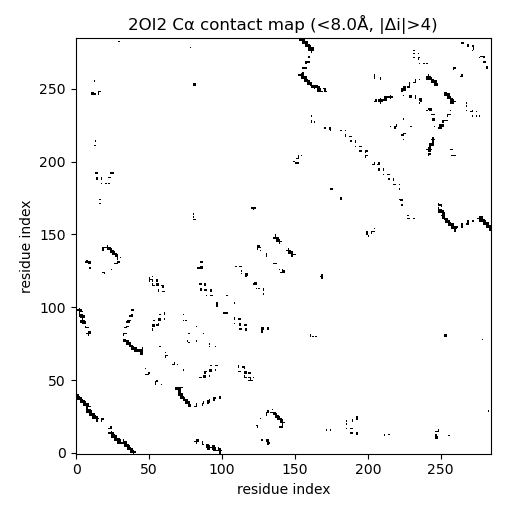207 ILE A CA 1
ATOM 1504 C C . ILE A 1 207 ? 35.739 39.172 62.704 1.00 47.42 207 ILE A C 1
ATOM 1505 O O . ILE A 1 207 ? 36.912 39.568 62.555 1.00 47.42 207 ILE A O 1
ATOM 1510 N N . SER A 1 208 ? 34.746 39.951 63.082 1.00 48.35 208 SER A N 1
ATOM 1511 C CA . SER A 1 208 ? 34.931 41.350 63.335 1.00 49.76 208 SER A CA 1
ATOM 1512 C C . SER A 1 208 ? 35.855 41.465 64.537 1.00 50.60 208 SER A C 1
ATOM 1513 O O . SER A 1 208 ? 36.820 42.221 64.525 1.00 50.80 208 SER A O 1
ATOM 1516 N N . GLN A 1 209 ? 35.547 40.701 65.568 1.00 51.10 209 GLN A N 1
ATOM 1517 C CA . GLN A 1 209 ? 36.338 40.705 66.779 1.00 52.69 209 GLN A CA 1
ATOM 1518 C C . GLN A 1 209 ? 37.585 39.820 66.752 1.00 53.21 209 GLN A C 1
ATOM 1519 O O . GLN A 1 209 ? 38.272 39.693 67.770 1.00 53.34 209 GLN A O 1
ATOM 1525 N N . LYS A 1 210 ? 37.853 39.183 65.606 1.00 53.16 210 LYS A N 1
ATOM 1526 C CA . LYS A 1 210 ? 39.035 38.317 65.471 1.00 52.66 210 LYS A CA 1
ATOM 1527 C C . LYS A 1 210 ? 39.074 37.305 66.584 1.00 51.86 210 LYS A C 1
ATOM 1528 O O . LYS A 1 210 ? 40.114 37.090 67.218 1.00 52.19 210 LYS A O 1
ATOM 1534 N N . ASP A 1 211 ? 37.930 36.681 66.815 1.00 49.46 211 ASP A N 1
ATOM 1535 C CA . ASP A 1 211 ? 37.767 35.688 67.840 1.00 48.08 211 ASP A CA 1
ATOM 1536 C C . ASP A 1 211 ? 37.614 34.289 67.220 1.00 48.43 211 ASP A C 1
ATOM 1537 O O . ASP A 1 211 ? 36.502 33.775 67.096 1.00 49.16 211 ASP A O 1
ATOM 1542 N N . ALA A 1 212 ? 38.714 33.662 66.826 1.00 47.05 212 ALA A N 1
ATOM 1543 C CA . ALA A 1 212 ? 38.631 32.333 66.208 1.00 45.76 212 ALA A CA 1
ATOM 1544 C C . ALA A 1 212 ? 37.916 31.278 67.030 1.00 45.36 212 ALA A C 1
ATOM 1545 O O . ALA A 1 212 ? 37.394 30.319 66.486 1.00 44.65 212 ALA A O 1
ATOM 1547 N N . GLU A 1 213 ? 37.916 31.433 68.335 1.00 45.36 213 GLU A N 1
ATOM 1548 C CA . GLU A 1 213 ? 37.282 30.448 69.174 1.00 46.48 213 GLU A CA 1
ATOM 1549 C C . GLU A 1 213 ? 35.830 30.599 69.007 1.00 45.15 213 GLU A C 1
ATOM 1550 O O . GLU A 1 213 ? 35.144 29.630 68.728 1.00 44.85 213 GLU A O 1
ATOM 1556 N N . GLY A 1 214 ? 35.352 31.823 69.222 1.00 43.36 214 GLY A N 1
ATOM 1557 C CA . GLY A 1 214 ? 33.935 32.061 69.076 1.00 42.49 214 GLY A CA 1
ATOM 1558 C C . GLY A 1 214 ? 33.526 31.509 67.731 1.00 41.56 214 GLY A C 1
ATOM 1559 O O . GLY A 1 214 ? 32.580 30.729 67.614 1.00 42.73 214 GLY A O 1
ATOM 1560 N N . LEU A 1 215 ? 34.261 31.910 66.713 1.00 40.53 215 LEU A N 1
ATOM 1561 C CA . LEU A 1 215 ? 33.982 31.461 65.369 1.00 42.16 215 LEU A CA 1
ATOM 1562 C C . LEU A 1 215 ? 33.896 29.950 65.279 1.00 42.97 215 LEU A C 1
ATOM 1563 O O . LEU A 1 215 ? 32.898 29.408 64.799 1.00 45.34 215 LEU A O 1
ATOM 1568 N N . GLY A 1 216 ? 34.933 29.266 65.743 1.00 42.71 216 GLY A N 1
ATOM 1569 C CA . GLY A 1 216 ? 34.941 27.827 65.667 1.00 42.88 216 GLY A CA 1
ATOM 1570 C C . GLY A 1 216 ? 33.659 27.266 66.207 1.00 43.91 216 GLY A C 1
ATOM 1571 O O . GLY A 1 216 ? 33.071 26.385 65.593 1.00 43.81 216 GLY A O 1
ATOM 1572 N N . GLN A 1 217 ? 33.220 27.770 67.352 1.00 44.23 217 GLN A N 1
ATOM 1573 C CA . GLN A 1 217 ? 31.992 27.271 67.959 1.00 45.89 217 GLN A CA 1
ATOM 1574 C C . GLN A 1 217 ? 30.812 27.351 67.029 1.00 45.23 217 GLN A C 1
ATOM 1575 O O . GLN A 1 217 ? 30.049 26.390 66.859 1.00 45.49 217 GLN A O 1
ATOM 1581 N N . ILE A 1 218 ? 30.667 28.519 66.423 1.00 43.90 218 ILE A N 1
ATOM 1582 C CA . ILE A 1 218 ? 29.575 28.760 65.511 1.00 42.66 218 ILE A CA 1
ATOM 1583 C C . ILE A 1 218 ? 29.637 27.752 64.381 1.00 42.51 218 ILE A C 1
ATOM 1584 O O . ILE A 1 218 ? 28.610 27.226 63.946 1.00 43.98 218 ILE A O 1
ATOM 1589 N N . LEU A 1 219 ? 30.831 27.453 63.888 1.00 41.35 219 LEU A N 1
ATOM 1590 C CA . LEU A 1 219 ? 30.906 26.499 62.797 1.00 41.17 219 LEU A CA 1
ATOM 1591 C C . LEU A 1 219 ? 30.413 25.108 63.169 1.00 41.49 219 LEU A C 1
ATOM 1592 O O . LEU A 1 219 ? 29.665 24.485 62.412 1.00 42.67 219 LEU A O 1
ATOM 1597 N N . SER A 1 220 ? 30.835 24.601 64.311 1.00 40.67 220 SER A N 1
ATOM 1598 C CA . SER A 1 220 ? 30.385 23.296 64.736 1.00 41.54 220 SER A CA 1
ATOM 1599 C C . SER A 1 220 ? 28.843 23.304 64.728 1.00 42.35 220 SER A C 1
ATOM 1600 O O . SER A 1 220 ? 28.197 22.405 64.191 1.00 42.09 220 SER A O 1
ATOM 1603 N N . GLN A 1 221 ? 28.259 24.331 65.307 1.00 43.72 221 GLN A N 1
ATOM 1604 C CA . GLN A 1 221 ? 26.809 24.465 65.309 1.00 45.96 221 GLN A CA 1
ATOM 1605 C C . GLN A 1 221 ? 26.232 24.405 63.898 1.00 45.65 221 GLN A C 1
ATOM 1606 O O . GLN A 1 221 ? 25.265 23.694 63.613 1.00 45.98 221 GLN A O 1
ATOM 1612 N N . ALA A 1 222 ? 26.812 25.197 63.009 1.00 45.41 222 ALA A N 1
ATOM 1613 C CA . ALA A 1 222 ? 26.326 25.215 61.650 1.00 44.46 222 ALA A CA 1
ATOM 1614 C C . ALA A 1 222 ? 26.261 23.786 61.132 1.00 43.95 222 ALA A C 1
ATOM 1615 O O . ALA A 1 222 ? 25.332 23.430 60.410 1.00 43.83 222 ALA A O 1
ATOM 1617 N N . HIS A 1 223 ? 27.243 22.964 61.502 1.00 42.96 223 HIS A N 1
ATOM 1618 C CA . HIS A 1 223 ? 27.274 21.586 61.047 1.00 42.96 223 HIS A CA 1
ATOM 1619 C C . HIS A 1 223 ? 26.122 20.743 61.584 1.00 43.20 223 HIS A C 1
ATOM 1620 O O . HIS A 1 223 ? 25.605 19.867 60.890 1.00 43.29 223 HIS A O 1
ATOM 1627 N N . LEU A 1 224 ? 25.732 20.992 62.818 1.00 41.53 224 LEU A N 1
ATOM 1628 C CA . LEU A 1 224 ? 24.629 20.253 63.381 1.00 43.26 224 LEU A CA 1
ATOM 1629 C C . LEU A 1 224 ? 23.351 20.564 62.624 1.00 43.47 224 LEU A C 1
ATOM 1630 O O . LEU A 1 224 ? 22.594 19.663 62.277 1.00 43.73 224 LEU A O 1
ATOM 1635 N N . HIS A 1 225 ? 23.085 21.834 62.375 1.00 42.36 225 HIS A N 1
ATOM 1636 C CA . HIS A 1 225 ? 21.879 22.143 61.640 1.00 42.73 225 HIS A CA 1
ATOM 1637 C C . HIS A 1 225 ? 21.922 21.598 60.241 1.00 42.88 225 HIS A C 1
ATOM 1638 O O . HIS A 1 225 ? 20.911 21.162 59.714 1.00 44.61 225 HIS A O 1
ATOM 1645 N N . LEU A 1 226 ? 23.079 21.618 59.610 1.00 43.46 226 LEU A N 1
ATOM 1646 C CA . LEU A 1 226 ? 23.169 21.064 58.272 1.00 43.49 226 LEU A CA 1
ATOM 1647 C C . LEU A 1 226 ? 22.943 19.547 58.363 1.00 44.46 226 LEU A C 1
ATOM 1648 O O . LEU A 1 226 ? 22.311 18.934 57.504 1.00 44.93 226 LEU A O 1
ATOM 1653 N N . LYS A 1 227 ? 23.470 18.938 59.413 1.00 45.75 227 LYS A N 1
ATOM 1654 C CA . LYS A 1 227 ? 23.286 17.511 59.608 1.00 48.31 227 LYS A CA 1
ATOM 1655 C C . LYS A 1 227 ? 21.783 17.123 59.836 1.00 48.96 227 LYS A C 1
ATOM 1656 O O . LYS A 1 227 ? 21.252 16.203 59.178 1.00 46.61 227 LYS A O 1
ATOM 1662 N N . GLU A 1 228 ? 21.107 17.834 60.752 1.00 49.52 228 GLU A N 1
ATOM 1663 C CA . GLU A 1 228 ? 19.688 17.567 61.056 1.00 51.22 228 GLU A CA 1
ATOM 1664 C C . GLU A 1 228 ? 18.804 17.688 59.806 1.00 50.50 228 GLU A C 1
ATOM 1665 O O . GLU A 1 228 ? 18.030 16.788 59.475 1.00 50.71 228 GLU A O 1
ATOM 1671 N N . ILE A 1 229 ? 18.935 18.799 59.104 1.00 49.12 229 ILE A N 1
ATOM 1672 C CA . ILE A 1 229 ? 18.117 19.012 57.931 1.00 48.27 229 ILE A CA 1
ATOM 1673 C C . ILE A 1 229 ? 18.359 17.893 56.936 1.00 48.00 229 ILE A C 1
ATOM 1674 O O . ILE A 1 229 ? 17.584 17.700 56.011 1.00 49.18 229 ILE A O 1
ATOM 1679 N N . GLY A 1 230 ? 19.439 17.151 57.132 1.00 47.31 230 GLY A N 1
ATOM 1680 C CA . GLY A 1 230 ? 19.703 16.039 56.248 1.00 45.92 230 GLY A CA 1
ATOM 1681 C C . GLY A 1 230 ? 20.570 16.197 55.023 1.00 46.17 230 GLY A C 1
ATOM 1682 O O . GLY A 1 230 ? 20.357 15.431 54.095 1.00 45.89 230 GLY A O 1
ATOM 1683 N N . VAL A 1 231 ? 21.530 17.139 55.006 1.00 45.34 231 VAL A N 1
ATOM 1684 C CA . VAL A 1 231 ? 22.420 17.310 53.854 1.00 42.83 231 VAL A CA 1
ATOM 1685 C C . VAL A 1 231 ? 23.912 17.021 54.102 1.00 42.58 231 VAL A C 1
ATOM 1686 O O . VAL A 1 231 ? 24.764 17.354 53.270 1.00 41.23 231 VAL A O 1
ATOM 1690 N N . SER A 1 232 ? 24.230 16.418 55.241 1.00 41.42 232 SER A N 1
ATOM 1691 C CA . SER A 1 232 ? 25.611 16.032 55.561 1.00 40.87 232 SER A CA 1
ATOM 1692 C C . SER A 1 232 ? 25.843 14.620 55.014 1.00 40.98 232 SER A C 1
ATOM 1693 O O . SER A 1 232 ? 25.133 14.174 54.105 1.00 40.33 232 SER A O 1
ATOM 1696 N N . SER A 1 233 ? 26.843 13.923 55.544 1.00 42.10 233 SER A N 1
ATOM 1697 C CA . SER A 1 233 ? 27.140 12.554 55.130 1.00 42.62 233 SER A CA 1
ATOM 1698 C C . SER A 1 233 ? 27.937 11.870 56.237 1.00 43.96 233 SER A C 1
ATOM 1699 O O . SER A 1 233 ? 28.494 12.510 57.130 1.00 44.58 233 SER A O 1
ATOM 1702 N N . LEU A 1 234 ? 27.976 10.549 56.193 1.00 44.73 234 LEU A N 1
ATOM 1703 C CA . LEU A 1 234 ? 28.694 9.845 57.221 1.00 44.26 234 LEU A CA 1
ATOM 1704 C C . LEU A 1 234 ? 30.168 10.170 57.133 1.00 43.45 234 LEU A C 1
ATOM 1705 O O . LEU A 1 234 ? 30.828 10.376 58.146 1.00 41.60 234 LEU A O 1
ATOM 1710 N N . GLU A 1 235 ? 30.692 10.227 55.916 1.00 42.77 235 GLU A N 1
ATOM 1711 C CA . GLU A 1 235 ? 32.095 10.546 55.739 1.00 43.48 235 GLU A CA 1
ATOM 1712 C C . GLU A 1 235 ? 32.401 11.926 56.334 1.00 43.78 235 GLU A C 1
ATOM 1713 O O . GLU A 1 235 ? 33.334 12.090 57.127 1.00 43.43 235 GLU A O 1
ATOM 1719 N N . ALA A 1 236 ? 31.593 12.911 55.968 1.00 43.11 236 ALA A N 1
ATOM 1720 C CA . ALA A 1 236 ? 31.748 14.259 56.486 1.00 43.23 236 ALA A CA 1
ATOM 1721 C C . ALA A 1 236 ? 31.612 14.293 58.018 1.00 43.61 236 ALA A C 1
ATOM 1722 O O . ALA A 1 236 ? 32.420 14.902 58.722 1.00 43.75 236 ALA A O 1
ATOM 1724 N N . ASP A 1 237 ? 30.579 13.646 58.534 1.00 43.87 237 ASP A N 1
ATOM 1725 C CA . ASP A 1 237 ? 30.361 13.632 59.963 1.00 45.83 237 ASP A CA 1
ATOM 1726 C C . ASP A 1 237 ? 31.514 13.033 60.737 1.00 45.98 237 ASP A C 1
ATOM 1727 O O . ASP A 1 237 ? 31.940 13.595 61.736 1.00 44.85 237 ASP A O 1
ATOM 1732 N N . SER A 1 238 ? 32.016 11.887 60.284 1.00 45.75 238 SER A N 1
ATOM 1733 C CA . SER A 1 238 ? 33.110 11.254 60.998 1.00 47.58 238 SER A CA 1
ATOM 1734 C C . SER A 1 238 ? 34.380 12.057 60.898 1.00 47.87 238 SER A C 1
ATOM 1735 O O . SER A 1 238 ? 35.205 11.982 61.805 1.00 48.18 238 SER A O 1
ATOM 1738 N N . LEU A 1 239 ? 34.551 12.805 59.806 1.00 47.03 239 LEU A N 1
ATOM 1739 C CA . LEU A 1 239 ? 35.743 13.641 59.656 1.00 46.00 239 LEU A CA 1
ATOM 1740 C C . LEU A 1 239 ? 35.655 14.823 60.609 1.00 46.58 239 LEU A C 1
ATOM 1741 O O . LEU A 1 239 ? 36.660 15.230 61.169 1.00 47.85 239 LEU A O 1
ATOM 1746 N N . VAL A 1 240 ? 34.463 15.373 60.801 1.00 45.55 240 VAL A N 1
ATOM 1747 C CA . VAL A 1 240 ? 34.325 16.524 61.688 1.00 45.33 240 VAL A CA 1
ATOM 1748 C C . VAL A 1 240 ? 34.625 16.041 63.090 1.00 46.95 240 VAL A C 1
ATOM 1749 O O . VAL A 1 240 ? 35.308 16.712 63.875 1.00 47.24 240 VAL A O 1
ATOM 1753 N N . GLU A 1 241 ? 34.098 14.857 63.383 1.00 47.78 241 GLU A N 1
ATOM 1754 C CA . GLU A 1 241 ? 34.276 14.255 64.683 1.00 48.78 241 GLU A CA 1
ATOM 1755 C C . GLU A 1 241 ? 35.743 14.099 64.981 1.00 47.23 241 GLU A C 1
ATOM 1756 O O . GLU A 1 241 ? 36.196 14.407 66.071 1.00 46.38 241 GLU A O 1
ATOM 1762 N N . THR A 1 242 ? 36.491 13.652 63.983 1.00 45.98 242 THR A N 1
ATOM 1763 C CA . THR A 1 242 ? 37.904 13.467 64.151 1.00 45.75 242 THR A CA 1
ATOM 1764 C C . THR A 1 242 ? 38.547 14.799 64.364 1.00 46.27 242 THR A C 1
ATOM 1765 O O . THR A 1 242 ? 39.452 14.948 65.184 1.00 47.11 242 THR A O 1
ATOM 1769 N N . ALA A 1 243 ? 38.049 15.772 63.616 1.00 45.96 243 ALA A N 1
ATOM 1770 C CA . ALA A 1 243 ? 38.535 17.142 63.699 1.00 45.61 243 ALA A CA 1
ATOM 1771 C C . ALA A 1 243 ? 38.427 17.620 65.125 1.00 45.22 243 ALA A C 1
ATOM 1772 O O . ALA A 1 243 ? 39.404 18.034 65.739 1.00 44.61 243 ALA A O 1
ATOM 1774 N N . LEU A 1 244 ? 37.205 17.558 65.635 1.00 45.85 244 LEU A N 1
ATOM 1775 C CA . LEU A 1 244 ? 36.881 17.987 66.989 1.00 46.20 244 LEU A CA 1
ATOM 1776 C C . LEU A 1 244 ? 37.629 17.171 68.013 1.00 47.19 244 LEU A C 1
ATOM 1777 O O . LEU A 1 244 ? 38.149 17.710 69.004 1.00 47.17 244 LEU A O 1
ATOM 1782 N N . SER A 1 245 ? 37.704 15.870 67.790 1.00 47.01 245 SER A N 1
ATOM 1783 C CA . SER A 1 245 ? 38.376 15.078 68.793 1.00 49.55 245 SER A CA 1
ATOM 1784 C C . SER A 1 245 ? 39.875 15.312 68.782 1.00 49.14 245 SER A C 1
ATOM 1785 O O . SER A 1 245 ? 40.597 14.625 69.462 1.00 49.44 245 SER A O 1
ATOM 1788 N N . HIS A 1 246 ? 40.341 16.292 68.019 1.00 49.28 246 HIS A N 1
ATOM 1789 C CA . HIS A 1 246 ? 41.763 16.608 67.995 1.00 48.71 246 HIS A CA 1
ATOM 1790 C C . HIS A 1 246 ? 42.050 18.085 68.308 1.00 47.74 246 HIS A C 1
ATOM 1791 O O . HIS A 1 246 ? 43.134 18.607 68.012 1.00 46.65 246 HIS A O 1
ATOM 1798 N N . GLY A 1 247 ? 41.050 18.741 68.900 1.00 46.07 247 GLY A N 1
ATOM 1799 C CA . GLY A 1 247 ? 41.185 20.121 69.313 1.00 44.20 247 GLY A CA 1
ATOM 1800 C C . GLY A 1 247 ? 40.861 21.176 68.281 1.00 44.00 247 GLY A C 1
ATOM 1801 O O . GLY A 1 247 ? 41.321 22.293 68.421 1.00 44.61 247 GLY A O 1
ATOM 1802 N N . ALA A 1 248 ? 40.094 20.848 67.247 1.00 43.61 248 ALA A N 1
ATOM 1803 C CA . ALA A 1 248 ? 39.766 21.862 66.242 1.00 42.18 248 ALA A CA 1
ATOM 1804 C C . ALA A 1 248 ? 38.885 22.894 66.892 1.00 42.40 248 ALA A C 1
ATOM 1805 O O . ALA A 1 248 ? 37.951 22.552 67.604 1.00 44.27 248 ALA A O 1
ATOM 1807 N N . LEU A 1 249 ? 39.156 24.164 66.675 1.00 42.99 249 LEU A N 1
ATOM 1808 C CA . LEU A 1 249 ? 38.301 25.167 67.284 1.00 43.07 249 LEU A CA 1
ATOM 1809 C C . LEU A 1 249 ? 36.843 24.924 66.871 1.00 43.80 249 LEU A C 1
ATOM 1810 O O . LEU A 1 249 ? 35.903 25.249 67.607 1.00 45.42 249 LEU A O 1
ATOM 1815 N N . GLY A 1 250 ? 36.661 24.338 65.694 1.00 43.60 250 GLY A N 1
ATOM 1816 C CA . GLY A 1 250 ? 35.339 24.024 65.211 1.00 42.55 250 GLY A CA 1
ATOM 1817 C C . GLY A 1 250 ? 35.468 23.294 63.890 1.00 41.85 250 GLY A C 1
ATOM 1818 O O . GLY A 1 250 ? 36.524 23.334 63.260 1.00 41.42 250 GLY A O 1
ATOM 1819 N N . ALA A 1 251 ? 34.403 22.628 63.473 1.00 40.56 251 ALA A N 1
ATOM 1820 C CA . ALA A 1 251 ? 34.407 21.907 62.204 1.00 39.89 251 ALA A CA 1
ATOM 1821 C C . ALA A 1 251 ? 32.999 21.700 61.634 1.00 39.10 251 ALA A C 1
ATOM 1822 O O . ALA A 1 251 ? 32.016 21.573 62.363 1.00 39.45 251 ALA A O 1
ATOM 1824 N N . LYS A 1 252 ? 32.897 21.677 60.319 1.00 39.09 252 LYS A N 1
ATOM 1825 C CA . LYS A 1 252 ? 31.596 21.467 59.702 1.00 38.60 252 LYS A CA 1
ATOM 1826 C C . LYS A 1 252 ? 31.868 21.069 58.291 1.00 37.95 252 LYS A C 1
ATOM 1827 O O . LYS A 1 252 ? 32.999 21.058 57.846 1.00 37.95 252 LYS A O 1
ATOM 1833 N N . MET A 1 253 ? 30.811 20.719 57.599 1.00 39.07 253 MET A N 1
ATOM 1834 C CA . MET A 1 253 ? 30.947 20.372 56.215 1.00 39.55 253 MET A CA 1
ATOM 1835 C C . MET A 1 253 ? 30.861 21.703 55.479 1.00 39.45 253 MET A C 1
ATOM 1836 O O . MET A 1 253 ? 30.352 22.673 56.014 1.00 38.60 253 MET A O 1
ATOM 1841 N N . SER A 1 254 ? 31.378 21.767 54.266 1.00 39.87 254 SER A N 1
ATOM 1842 C CA . SER A 1 254 ? 31.293 23.002 53.501 1.00 40.66 254 SER A CA 1
ATOM 1843 C C . SER A 1 254 ? 30.926 22.622 52.064 1.00 40.48 254 SER A C 1
ATOM 1844 O O . SER A 1 254 ? 31.386 21.602 51.605 1.00 41.41 254 SER A O 1
ATOM 1847 N N . GLY A 1 255 ? 30.100 23.428 51.375 1.00 40.44 255 GLY A N 1
ATOM 1848 C CA . GLY A 1 255 ? 29.704 23.152 50.001 1.00 38.60 255 GLY A CA 1
ATOM 1849 C C . GLY A 1 255 ? 28.284 22.627 49.844 1.00 39.71 255 GLY A C 1
ATOM 1850 O O . GLY A 1 255 ? 27.382 22.967 50.610 1.00 38.68 255 GLY A O 1
ATOM 1851 N N . GLY A 1 256 ? 28.088 21.750 48.864 1.00 39.39 256 GLY A N 1
ATOM 1852 C CA . GLY A 1 256 ? 26.766 21.198 48.607 1.00 39.60 256 GLY A CA 1
ATOM 1853 C C . GLY A 1 256 ? 26.208 20.084 49.484 1.00 40.45 256 GLY A C 1
ATOM 1854 O O . GLY A 1 256 ? 25.010 19.797 49.451 1.00 39.81 256 GLY A O 1
ATOM 1855 N N . GLY A 1 257 ? 27.073 19.443 50.257 1.00 41.14 257 GLY A N 1
ATOM 1856 C CA . GLY A 1 257 ? 26.635 18.374 51.135 1.00 40.08 257 GLY A CA 1
ATOM 1857 C C . GLY A 1 257 ? 26.594 17.065 50.397 1.00 40.74 257 GLY A C 1
ATOM 1858 O O . GLY A 1 257 ? 26.991 16.987 49.222 1.00 39.77 257 GLY A O 1
ATOM 1859 N N . LEU A 1 258 ? 26.086 16.046 51.091 1.00 40.74 258 LEU A N 1
ATOM 1860 C CA . LEU A 1 258 ? 25.974 14.684 50.568 1.00 39.94 258 LEU A CA 1
ATOM 1861 C C . LEU A 1 258 ? 27.284 14.266 49.863 1.00 41.35 258 LEU A C 1
ATOM 1862 O O . LEU A 1 258 ? 27.280 13.654 48.781 1.00 42.19 258 LEU A O 1
ATOM 1867 N N . GLY A 1 259 ? 28.404 14.588 50.502 1.00 41.45 259 GLY A N 1
ATOM 1868 C CA . GLY A 1 259 ? 29.706 14.271 49.942 1.00 41.45 259 GLY A CA 1
ATOM 1869 C C . GLY A 1 259 ? 30.457 15.564 50.065 1.00 41.12 259 GLY A C 1
ATOM 1870 O O . GLY A 1 259 ? 30.063 16.396 50.878 1.00 41.23 259 GLY A O 1
ATOM 1871 N N . GLY A 1 260 ? 31.537 15.725 49.299 1.00 40.61 260 GLY A N 1
ATOM 1872 C CA . GLY A 1 260 ? 32.282 16.966 49.331 1.00 40.47 260 GLY A CA 1
ATOM 1873 C C . GLY A 1 260 ? 33.310 17.110 50.423 1.00 41.53 260 GLY A C 1
ATOM 1874 O O . GLY A 1 260 ? 33.870 16.111 50.844 1.00 43.99 260 GLY A O 1
ATOM 1875 N N . CYS A 1 261 ? 33.525 18.338 50.910 1.00 40.62 261 CYS A N 1
ATOM 1876 C CA . CYS A 1 261 ? 34.536 18.639 51.924 1.00 39.11 261 CYS A CA 1
ATOM 1877 C C . CYS A 1 261 ? 34.093 19.065 53.298 1.00 38.41 261 CYS A C 1
ATOM 1878 O O . CYS A 1 261 ? 32.940 19.382 53.552 1.00 38.61 261 CYS A O 1
ATOM 1881 N N . ILE A 1 262 ? 35.071 19.064 54.178 1.00 38.39 262 ILE A N 1
ATOM 1882 C CA . ILE A 1 262 ? 34.949 19.419 55.574 1.00 36.75 262 ILE A CA 1
ATOM 1883 C C . ILE A 1 262 ? 35.956 20.523 55.748 1.00 35.63 262 ILE A C 1
ATOM 1884 O O . ILE A 1 262 ? 36.935 20.580 55.006 1.00 34.95 262 ILE A O 1
ATOM 1889 N N . ILE A 1 263 ? 35.694 21.421 56.686 1.00 35.48 263 ILE A N 1
ATOM 1890 C CA . ILE A 1 263 ? 36.646 22.471 57.015 1.00 34.91 263 ILE A CA 1
ATOM 1891 C C . ILE A 1 263 ? 36.816 22.440 58.518 1.00 35.59 263 ILE A C 1
ATOM 1892 O O . ILE A 1 263 ? 35.883 22.087 59.241 1.00 36.27 263 ILE A O 1
ATOM 1897 N N . ALA A 1 264 ? 38.005 22.751 58.999 1.00 35.74 264 ALA A N 1
ATOM 1898 C CA . ALA A 1 264 ? 38.243 22.777 60.434 1.00 35.87 264 ALA A CA 1
ATOM 1899 C C . ALA A 1 264 ? 39.046 24.023 60.786 1.00 36.92 264 ALA A C 1
ATOM 1900 O O . ALA A 1 264 ? 39.948 24.413 60.053 1.00 35.42 264 ALA A O 1
ATOM 1902 N N . LEU A 1 265 ? 38.718 24.641 61.916 1.00 38.31 265 LEU A N 1
ATOM 1903 C CA . LEU A 1 265 ? 39.389 25.865 62.335 1.00 42.08 265 LEU A CA 1
ATOM 1904 C C . LEU A 1 265 ? 40.407 25.613 63.424 1.00 44.26 265 LEU A C 1
ATOM 1905 O O . LEU A 1 265 ? 40.140 24.866 64.363 1.00 45.81 265 LEU A O 1
ATOM 1910 N N . VAL A 1 266 ? 41.557 26.269 63.297 1.00 44.69 266 VAL A N 1
ATOM 1911 C CA . VAL A 1 266 ? 42.655 26.154 64.231 1.00 46.16 266 VAL A CA 1
ATOM 1912 C C . VAL A 1 266 ? 43.449 27.447 64.175 1.00 47.10 266 VAL A C 1
ATOM 1913 O O . VAL A 1 266 ? 43.373 28.201 63.195 1.00 48.47 266 VAL A O 1
ATOM 1917 N N . THR A 1 267 ? 44.246 27.707 65.197 1.00 46.75 267 THR A N 1
ATOM 1918 C CA . THR A 1 267 ? 45.013 28.940 65.215 1.00 48.08 267 THR A CA 1
ATOM 1919 C C . THR A 1 267 ? 46.511 28.771 65.223 1.00 46.73 267 THR A C 1
ATOM 1920 O O . THR A 1 267 ? 47.255 29.759 65.322 1.00 46.50 267 THR A O 1
ATOM 1924 N N . ASN A 1 268 ? 46.947 27.526 65.134 1.00 45.07 268 ASN A N 1
ATOM 1925 C CA . ASN A 1 268 ? 48.351 27.184 65.176 1.00 42.74 268 ASN A CA 1
ATOM 1926 C C . ASN A 1 268 ? 48.694 26.264 64.012 1.00 41.52 268 ASN A C 1
ATOM 1927 O O . ASN A 1 268 ? 47.920 25.377 63.705 1.00 38.74 268 ASN A O 1
ATOM 1932 N N . LEU A 1 269 ? 49.855 26.513 63.382 1.00 40.69 269 LEU A N 1
ATOM 1933 C CA . LEU A 1 269 ? 50.362 25.757 62.226 1.00 39.06 269 LEU A CA 1
ATOM 1934 C C . LEU A 1 269 ? 50.708 24.319 62.538 1.00 40.00 269 LEU A C 1
ATOM 1935 O O . LEU A 1 269 ? 50.401 23.413 61.754 1.00 40.35 269 LEU A O 1
ATOM 1940 N N . THR A 1 270 ? 51.360 24.079 63.661 1.00 39.29 270 THR A N 1
ATOM 1941 C CA . THR A 1 270 ? 51.642 22.690 63.986 1.00 39.44 270 THR A CA 1
ATOM 1942 C C . THR A 1 270 ? 50.286 21.920 64.018 1.00 38.67 270 THR A C 1
ATOM 1943 O O . THR A 1 270 ? 50.110 20.878 63.405 1.00 38.64 270 THR A O 1
ATOM 1947 N N . HIS A 1 271 ? 49.340 22.477 64.737 1.00 39.08 271 HIS A N 1
ATOM 1948 C CA . HIS A 1 271 ? 48.014 21.904 64.881 1.00 39.21 271 HIS A CA 1
ATOM 1949 C C . HIS A 1 271 ? 47.368 21.665 63.528 1.00 40.64 271 HIS A C 1
ATOM 1950 O O . HIS A 1 271 ? 46.770 20.632 63.298 1.00 41.63 271 HIS A O 1
ATOM 1957 N N . ALA A 1 272 ? 47.480 22.627 62.625 1.00 40.71 272 ALA A N 1
ATOM 1958 C CA . ALA A 1 272 ? 46.865 22.516 61.323 1.00 40.62 272 ALA A CA 1
ATOM 1959 C C . ALA A 1 272 ? 47.428 21.329 60.551 1.00 41.34 272 ALA A C 1
ATOM 1960 O O . ALA A 1 272 ? 46.688 20.482 60.042 1.00 41.57 272 ALA A O 1
ATOM 1962 N N . GLN A 1 273 ? 48.751 21.260 60.468 1.00 42.01 273 GLN A N 1
ATOM 1963 C CA . GLN A 1 273 ? 49.352 20.167 59.733 1.00 42.15 273 GLN A CA 1
ATOM 1964 C C . GLN A 1 273 ? 48.993 18.870 60.406 1.00 43.37 273 GLN A C 1
ATOM 1965 O O . GLN A 1 273 ? 48.684 17.889 59.752 1.00 44.59 273 GLN A O 1
ATOM 1971 N N . GLU A 1 274 ? 48.985 18.859 61.720 1.00 45.09 274 GLU A N 1
ATOM 1972 C CA . GLU A 1 274 ? 48.646 17.647 62.431 1.00 46.67 274 GLU A CA 1
ATOM 1973 C C . GLU A 1 274 ? 47.255 17.134 62.082 1.00 45.83 274 GLU A C 1
ATOM 1974 O O . GLU A 1 274 ? 47.056 15.949 61.831 1.00 47.19 274 GLU A O 1
ATOM 1980 N N . LEU A 1 275 ? 46.304 18.054 62.051 1.00 45.70 275 LEU A N 1
ATOM 1981 C CA . LEU A 1 275 ? 44.900 17.773 61.782 1.00 44.12 275 LEU A CA 1
ATOM 1982 C C . LEU A 1 275 ? 44.689 17.207 60.400 1.00 42.17 275 LEU A C 1
ATOM 1983 O O . LEU A 1 275 ? 43.953 16.245 60.211 1.00 40.20 275 LEU A O 1
ATOM 1988 N N . ALA A 1 276 ? 45.330 17.811 59.417 1.00 39.80 276 ALA A N 1
ATOM 1989 C CA . ALA A 1 276 ? 45.163 17.300 58.075 1.00 40.02 276 ALA A CA 1
ATOM 1990 C C . ALA A 1 276 ? 45.648 15.835 57.994 1.00 39.56 276 ALA A C 1
ATOM 1991 O O . ALA A 1 276 ? 44.997 14.951 57.422 1.00 38.96 276 ALA A O 1
ATOM 1993 N N . GLU A 1 277 ? 46.812 15.604 58.577 1.00 39.29 277 GLU A N 1
ATOM 1994 C CA . GLU A 1 277 ? 47.419 14.297 58.592 1.00 40.23 277 GLU A CA 1
ATOM 1995 C C . GLU A 1 277 ? 46.411 13.355 59.182 1.00 39.76 277 GLU A C 1
ATOM 1996 O O . GLU A 1 277 ? 46.002 12.419 58.531 1.00 40.48 277 GLU A O 1
ATOM 2002 N N . ARG A 1 278 ? 46.009 13.643 60.404 1.00 40.31 278 ARG A N 1
ATOM 2003 C CA . ARG A 1 278 ? 45.015 12.860 61.137 1.00 42.28 278 ARG A CA 1
ATOM 2004 C C . ARG A 1 278 ? 43.797 12.541 60.271 1.00 42.62 278 ARG A C 1
ATOM 2005 O O . ARG A 1 278 ? 43.268 11.426 60.295 1.00 42.90 278 ARG A O 1
ATOM 2013 N N . LEU A 1 279 ? 43.347 13.544 59.530 1.00 42.54 279 LEU A N 1
ATOM 2014 C CA . LEU A 1 279 ? 42.195 13.427 58.657 1.00 44.01 279 LEU A CA 1
ATOM 2015 C C . LEU A 1 279 ? 42.469 12.515 57.479 1.00 44.79 279 LEU A C 1
ATOM 2016 O O . LEU A 1 279 ? 41.681 11.621 57.207 1.00 44.26 279 LEU A O 1
ATOM 2021 N N . GLU A 1 280 ? 43.553 12.752 56.742 1.00 44.96 280 GLU A N 1
AT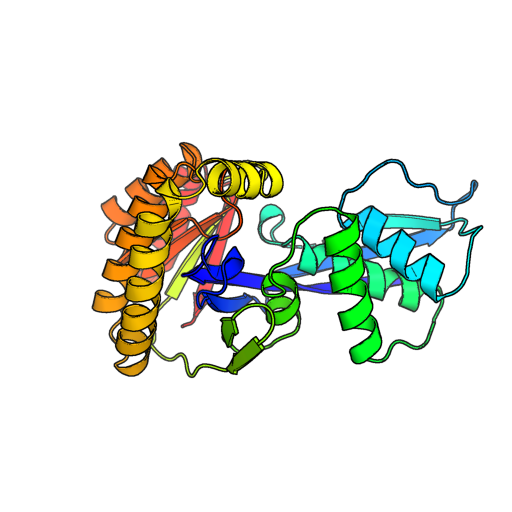OM 2022 C CA . GLU A 1 280 ? 43.839 11.850 55.643 1.00 45.93 280 GLU A CA 1
ATOM 2023 C C . GLU A 1 280 ? 43.912 10.473 56.265 1.00 45.74 280 GLU A C 1
ATOM 2024 O O . GLU A 1 280 ? 43.338 9.523 55.761 1.00 45.74 280 GLU A O 1
ATOM 2030 N N . GLU A 1 281 ? 44.586 10.375 57.397 1.00 46.53 281 GLU A N 1
ATOM 2031 C CA . GLU A 1 281 ? 44.724 9.102 58.070 1.00 46.99 281 GLU A CA 1
ATOM 2032 C C . GLU A 1 281 ? 43.354 8.438 58.224 1.00 47.12 281 GLU A C 1
ATOM 2033 O O . GLU A 1 281 ? 43.216 7.229 58.062 1.00 46.23 281 GLU A O 1
ATOM 2039 N N . LYS A 1 282 ? 42.332 9.235 58.510 1.00 47.80 282 LYS A N 1
ATOM 2040 C CA . LYS A 1 282 ? 41.006 8.674 58.685 1.00 46.95 282 LYS A CA 1
ATOM 2041 C C . LYS A 1 282 ? 40.295 8.383 57.362 1.00 48.66 282 LYS A C 1
ATOM 2042 O O . LYS A 1 282 ? 39.205 7.825 57.360 1.00 48.95 282 LYS A O 1
ATOM 2048 N N . GLY A 1 283 ? 40.882 8.736 56.224 1.00 47.73 283 GLY A N 1
ATOM 2049 C CA . GLY A 1 283 ? 40.193 8.465 54.982 1.00 48.31 283 GLY A CA 1
ATOM 2050 C C . GLY A 1 283 ? 39.984 9.652 54.052 1.00 51.37 283 GLY A C 1
ATOM 2051 O O . GLY A 1 283 ? 39.472 9.480 52.913 1.00 52.51 283 GLY A O 1
ATOM 2052 N N . ALA A 1 284 ? 40.359 10.866 54.486 1.00 51.04 284 ALA A N 1
ATOM 2053 C CA . ALA A 1 284 ? 40.219 12.016 53.585 1.00 50.11 284 ALA A CA 1
ATOM 2054 C C . ALA A 1 284 ? 41.216 11.832 52.409 1.00 50.49 284 ALA A C 1
ATOM 2055 O O . ALA A 1 284 ? 42.381 11.478 52.593 1.00 50.34 284 ALA A O 1
ATOM 2057 N N . VAL A 1 285 ? 40.724 12.016 51.193 1.00 50.57 285 VAL A N 1
ATOM 2058 C CA . VAL A 1 285 ? 41.492 11.875 49.952 1.00 50.25 285 VAL A CA 1
ATOM 2059 C C . VAL A 1 285 ? 42.536 12.985 49.728 1.00 51.14 285 VAL A C 1
ATOM 2060 O O . VAL A 1 285 ? 43.565 12.785 49.053 1.00 50.14 285 VAL A O 1
ATOM 2064 N N . GLN A 1 286 ? 42.237 14.174 50.257 1.00 50.41 286 GLN A N 1
ATOM 2065 C CA . GLN A 1 286 ? 43.122 15.311 50.127 1.00 50.04 286 GLN A CA 1
ATOM 2066 C C . GLN A 1 286 ? 42.850 16.321 51.209 1.00 48.68 286 GLN A C 1
ATOM 2067 O O . GLN A 1 286 ? 41.757 16.361 51.766 1.00 47.67 286 GLN A O 1
ATOM 2073 N N . THR A 1 287 ? 43.863 17.128 51.513 1.00 45.66 287 THR A N 1
ATOM 2074 C CA . THR A 1 287 ? 43.712 18.164 52.517 1.00 43.26 287 THR A CA 1
ATOM 2075 C C . THR A 1 287 ? 44.348 19.443 52.005 1.00 42.92 287 THR A C 1
ATOM 2076 O O . THR A 1 287 ? 45.092 19.429 51.033 1.00 42.51 287 THR A O 1
ATOM 2080 N N . TRP A 1 288 ? 44.025 20.558 52.633 1.00 41.87 288 TRP A N 1
ATOM 2081 C CA . TRP A 1 288 ? 44.648 21.787 52.227 1.00 43.42 288 TRP A CA 1
ATOM 2082 C C . TRP A 1 288 ? 44.492 22.751 53.394 1.00 43.32 288 TRP A C 1
ATOM 2083 O O . TRP A 1 288 ? 43.479 22.715 54.089 1.00 44.79 288 TRP A O 1
ATOM 2094 N N . ILE A 1 289 ? 45.503 23.586 53.614 1.00 42.19 289 ILE A N 1
ATOM 2095 C CA . ILE A 1 289 ? 45.532 24.561 54.703 1.00 42.30 289 ILE A CA 1
ATOM 2096 C C . ILE A 1 289 ? 45.521 25.977 54.171 1.00 43.26 289 ILE A C 1
ATOM 2097 O O . ILE A 1 289 ? 46.453 26.412 53.485 1.00 43.72 289 ILE A O 1
ATOM 2102 N N . GLU A 1 290 ? 44.473 26.706 54.509 1.00 42.64 290 GLU A N 1
ATOM 2103 C CA . GLU A 1 290 ? 44.399 28.089 54.081 1.00 44.32 290 GLU A CA 1
ATOM 2104 C C . GLU A 1 290 ? 44.558 29.043 55.290 1.00 44.26 290 GLU A C 1
ATOM 2105 O O . GLU A 1 290 ? 44.066 28.755 56.389 1.00 43.26 290 GLU A O 1
ATOM 2111 N N . SER A 1 291 ? 45.283 30.149 55.071 1.00 44.93 291 SER A N 1
ATOM 2112 C CA . SER A 1 291 ? 45.515 31.180 56.077 1.00 45.67 291 SER A CA 1
ATOM 2113 C C . SER A 1 291 ? 44.280 32.024 56.216 1.00 48.50 291 SER A C 1
ATOM 2114 O O . SER A 1 291 ? 43.563 32.275 55.238 1.00 48.82 291 SER A O 1
ATOM 2117 N N . LEU A 1 292 ? 44.059 32.483 57.442 1.00 49.88 292 LEU A N 1
ATOM 2118 C CA . LEU A 1 292 ? 42.932 33.338 57.795 1.00 50.47 292 LEU A CA 1
ATOM 2119 C C . LEU A 1 292 ? 43.368 34.380 58.797 1.00 51.09 292 LEU A C 1
ATOM 2120 O O . LEU A 1 292 ? 42.563 35.344 58.955 1.00 52.08 292 LEU A O 1
#

InterPro domains:
  IPR006204 GHMP kinase N-terminal domain [PF00288] (68-139)
  IPR006205 Mevalonate kinase [PTHR43290] (56-290)
  IPR006205 Mevalonate kinase [TIGR00549] (10-265)
  IPR013750 GHMP kinase, C-terminal domain [PF08544] (205-283)
  IPR014721 Small ribosomal subunit protein uS5 domain 2-type fold, subgroup [G3DSA:3.30.230.10] (1-158)
  IPR020568 Ribosomal protein uS5 domain 2-type superfamily [SSF54211] (1-149)
  IPR036554 GHMP kinase, C-terminal domain superfamily [G3DSA:3.30.70.890] (159-292)
  IPR036554 GHMP kinase, C-terminal domain superfamily [SSF55060] (154-290)

Secondary structure (DSSP, 8-state):
--EEEEEEEEEEEE-TTGGGGT--EEEEEEEEEEEEEEEEE-SSPP-----SHHHHHHHHHHHHHT-S---EEEEE---GGGS-HHHHHHHHHHHHHHHHT----HHHHHHHHHHHHHHTT----SHHHHHHT-SS-EEEETTTEEEE-----S-EEEEEE-SSPP-HHHHHHHHHHTGGGGHHHHHHHHHHHHHHHHHHHTT-HHHHHHHHHHHHHHHHHTT---HHHHHHHHHHHTTT-SEEEEESSSSSSEEEEEES-HHHHHHHHHHHHHHT-SEEEEEE-

Organism: Streptococcus pneumoniae serotype 4 (strain ATCC BAA-334 / TIGR4) (NCBI:txid170187)

=== Feature glossary ===
The record interleaves many kinds of information about one protein. Here is each kind framed as the question it answers.

Q: Are the domains correctly placed relative to each other?
A: Predicted aligned error is AlphaFold's pairwise confidence. Unlike pLDDT (per-residue), PAE is per-residue-pair and captures whether two parts of the structure are correctly placed relative to each other. Units are ångströms of expected positional error.

Q: Which residues are in helices, strands, or loops?
A: Eight-state secondary structure (DSSP): H is the canonical α-helix, G the tighter 3₁₀-helix, I the wider π-helix; E/B are β-structure, T and S are turns and bends, and '-' is everything else. DSSP derives these from the pattern of main-chain N–H···O=C hydrogen bonds, not from the sequence.

Q: What if only a Cα trace is available?
A: P-SEA three-state annotation labels each residue as helix, strand, or coil based purely on the geometry of the Cα trace. It serves as a fallback when the full backbone (and thus DSSP) is unavailable.

Q: What are the backbone torsion angles?
A: φ (phi) and ψ (psi) are the two rotatable backbone dihedrals per residue: φ is the C(i-1)–N–Cα–C torsion, ψ is the N–Cα–C–N(i+1) torsion, both in degrees on (−180°, 180°]. α-helical residues cluster near (−60°, −45°); β-strand residues near (−120°, +130°). A Ramachandran plot is simply a scatter of (φ, ψ) for every residue.

Q: What known structures does this most resemble?
A: Structural nearest neighbors (via Foldseek easy-search vs the PDB). Reported per hit: target PDB id, E-value, and alignment TM-score. A TM-score above ~0.5 is the conventional threshold for 'same fold'.

Q: What family and function is it annotated with?
A: Database cross-references. InterPro integrates a dozen domain/family signature databases into unified entries with residue-range hits. GO terms attach function/process/location labels with evidence codes. CATH codes position the fold in a four-level structural taxonomy. Organism is the NCBI-taxonomy species name.

Q: Which residues are buried vs exposed?
A: Solvent accessibility: the surface area of each residue that a 1.4 Å water probe can touch, in Å². When only backbone atoms are present the absolute values are lower than full-atom SASA (side chains contribute most of the area) and are flagged as backbone-only.

Q: What do the diagnostic plots show?
A: Three diagnostic plots accompany the record. The Cα contact map visualizes the tertiary structure as a 2D adjacency matrix (8 Å cutoff, sequence-local contacts suppressed). The Ramachandran plot shows the distribution of backbone (φ, ψ) torsions, with points in the α and β basins reflecting secondary structure content. The PAE plot shows AlphaFold's inter-residue confidence as a color matrix.

Q: What is the amino-acid chain?
A: The amino-acid sequence is the protein's primary structure: the linear order of residues from the N-terminus to the C-terminus, written in one-letter code. Everything else here — the 3D coordinates, the secondary structure, the domain annotations — is ultimately a consequence of this string.

Q: What do the rendered images show?
A: The six renders are orthographic views along the three Cartesian axes in both directions. Representation (cartoon, stick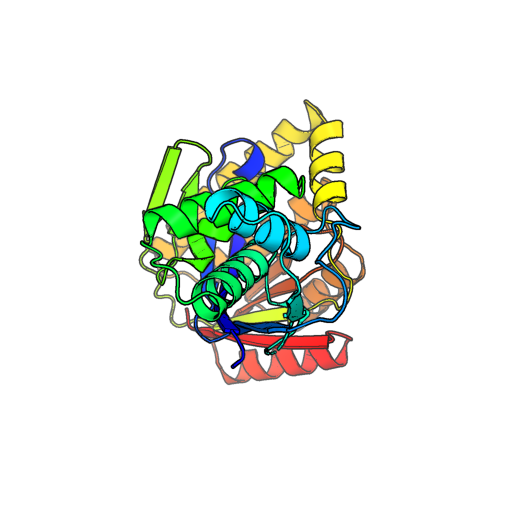s, or surface) and color scheme (sequence-rainbow or by-chain) vary across proteins so the training set covers all the common visualization conventions.

Q: Where is each backbone atom in 3D?
A: The mmCIF table is the protein's shape written out atom by atom. For each backbone N, Cα, C, and carbonyl O, it records an (x, y, z) coordinate triple in Å plus the residue type, chain letter, and residue number.

Q: How mobile is each atom in the crystal?
A: For experimental (PDB) structures, the B-factor (temperature factor) quantifies the positional spread of each atom in the crystal — a combination of thermal vibration and static disorder — in units of Å². High B-factors mark flexible loops or poorly resolved regions; low B-factors mark the rigid, well-ordered core.

Q: How big and how compact is the whole molecule?
A: Three whole-structure scalars: the radius of gyration (RMS distance of Cα from centroid, in Å), the count of Cα–Cα contacts (pairs closer than 8 Å and separate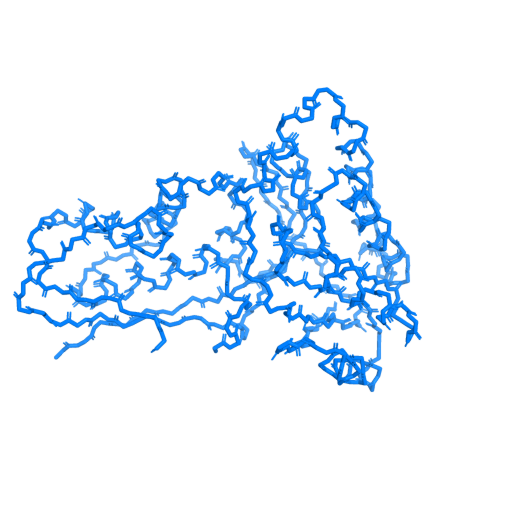d by more than four residues in sequence — i.e. tertiary, not local, contacts), and the bounding-box dimensions. Together they distinguish compact globular folds from extended fibres or disordered chains.

Q: What does the local fold look like, residue by residue?
A: A 3Di character summarizes, for each residue, the relative orientation of the Cα frame of its nearest spatial neighbor. Because it encodes fold topology rather than chemistry, 3Di alignments detect remote structural similarity that sequence alignment misses.

Q: How confident is the AlphaFold model at each residue?
A: For AlphaFold models, the B-factor field carries pLDDT — the model's own estimate of local accuracy on a 0–100 scale. Regions with pLDDT<50 should be treated as essentially unmodeled; they often correspond to intrinsically disordered segments.